Protein AF-A0A915XWJ8-F1 (afdb_monomer)

Structure (mmCIF, N/CA/C/O backbone):
data_AF-A0A915XWJ8-F1
#
_entry.id   AF-A0A915XWJ8-F1
#
loop_
_atom_site.group_PDB
_atom_site.id
_atom_site.type_symbol
_atom_site.label_atom_id
_atom_site.label_alt_id
_atom_site.label_comp_id
_atom_site.label_asym_id
_atom_site.label_entity_id
_atom_site.label_seq_id
_atom_site.pdbx_PDB_ins_code
_atom_site.Cartn_x
_atom_site.Cartn_y
_atom_site.Cartn_z
_atom_site.occupancy
_atom_site.B_iso_or_equiv
_atom_site.auth_seq_id
_atom_site.auth_comp_id
_atom_site.auth_asym_id
_atom_site.auth_atom_id
_atom_site.pdbx_PDB_model_num
ATOM 1 N N . MET A 1 1 ? -1.085 7.606 45.119 1.00 25.28 1 MET A N 1
ATOM 2 C CA . MET A 1 1 ? 0.174 8.306 44.784 1.00 25.28 1 MET A CA 1
ATOM 3 C C . MET A 1 1 ? 1.024 7.276 44.055 1.00 25.28 1 MET A C 1
ATOM 5 O O . MET A 1 1 ? 1.514 6.376 44.708 1.00 25.28 1 MET A O 1
ATOM 9 N N . VAL A 1 2 ? 1.066 7.173 42.731 1.00 20.34 2 VAL A N 1
ATOM 10 C CA . VAL A 1 2 ? 1.104 8.185 41.668 1.00 20.34 2 VAL A CA 1
ATOM 11 C C . VAL A 1 2 ? 0.167 7.731 40.542 1.00 20.34 2 VAL A C 1
ATOM 13 O O . VAL A 1 2 ? 0.201 6.575 40.134 1.00 20.34 2 VAL A O 1
ATOM 16 N N . LEU A 1 3 ? -0.711 8.635 40.117 1.00 21.69 3 LEU A N 1
ATOM 17 C CA . LEU A 1 3 ? -1.729 8.464 39.086 1.00 21.69 3 LEU A CA 1
ATOM 18 C C . LEU A 1 3 ? -1.532 9.660 38.159 1.00 21.69 3 LEU A C 1
ATOM 20 O O . LEU A 1 3 ? -2.106 10.712 38.386 1.00 21.69 3 LEU A O 1
ATOM 24 N N . GLU A 1 4 ? -0.606 9.529 37.220 1.00 21.97 4 GLU A N 1
ATOM 25 C CA . GLU A 1 4 ? -0.196 10.562 36.267 1.00 21.97 4 GLU A CA 1
ATOM 26 C C . GLU A 1 4 ? 0.328 9.842 35.017 1.00 21.97 4 GLU A C 1
ATOM 28 O O . GLU A 1 4 ? 0.782 8.705 35.124 1.00 21.97 4 GLU A O 1
ATOM 33 N N . TRP A 1 5 ? 0.235 10.500 33.857 1.00 19.72 5 TRP A N 1
ATOM 34 C CA . TRP A 1 5 ? 0.454 10.006 32.480 1.00 19.72 5 TRP A CA 1
ATOM 35 C C . TRP A 1 5 ? -0.799 9.538 31.728 1.00 19.72 5 TRP A C 1
ATOM 37 O O . TRP A 1 5 ? -0.857 8.456 31.150 1.00 19.72 5 TRP A O 1
ATOM 47 N N . LEU A 1 6 ? -1.790 10.427 31.655 1.00 21.44 6 LEU A N 1
ATOM 48 C CA . LEU A 1 6 ? -2.811 10.411 30.607 1.00 21.44 6 LEU A CA 1
ATOM 49 C C . LEU A 1 6 ? -3.014 11.849 30.117 1.00 21.44 6 LEU A C 1
ATOM 51 O O . LEU A 1 6 ? -3.964 12.512 30.507 1.00 21.44 6 LEU A O 1
ATOM 55 N N . LEU A 1 7 ? -2.041 12.357 29.352 1.00 20.58 7 LEU A N 1
ATOM 56 C CA . LEU A 1 7 ? -2.119 13.581 28.538 1.00 20.58 7 LEU A CA 1
ATOM 57 C C . LEU A 1 7 ? -0.771 13.831 27.851 1.00 20.58 7 LEU A C 1
ATOM 59 O O . LEU A 1 7 ? 0.222 13.936 28.556 1.00 20.58 7 LEU A O 1
ATOM 63 N N . VAL A 1 8 ? -0.775 13.929 26.514 1.00 20.88 8 VAL A N 1
ATOM 64 C CA . VAL A 1 8 ? -0.116 14.923 25.622 1.00 20.88 8 VAL A CA 1
ATOM 65 C C . VAL A 1 8 ? -0.574 14.537 24.191 1.00 20.88 8 VAL A C 1
ATOM 67 O O . VAL A 1 8 ? -0.382 13.393 23.803 1.00 20.88 8 VAL A O 1
ATOM 70 N N . ALA A 1 9 ? -1.223 15.347 23.344 1.00 21.09 9 ALA A N 1
ATOM 71 C CA . ALA A 1 9 ? -1.469 16.785 23.327 1.00 21.09 9 ALA A CA 1
ATOM 72 C C . ALA A 1 9 ?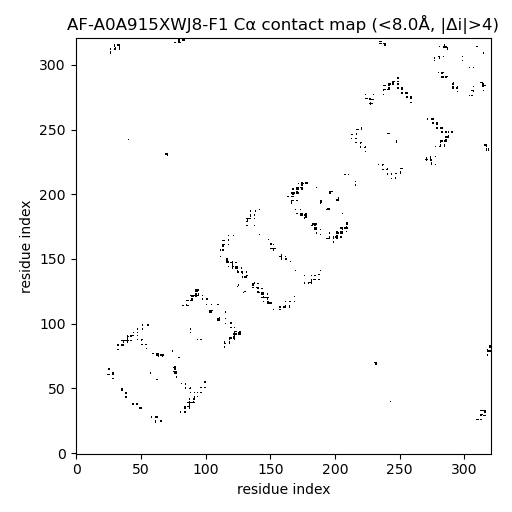 -2.888 17.112 22.811 1.00 21.09 9 ALA A C 1
ATOM 74 O O . ALA A 1 9 ? -3.294 16.663 21.739 1.00 21.09 9 ALA A O 1
ATOM 75 N N . VAL A 1 10 ? -3.594 17.978 23.542 1.00 28.05 10 VAL A N 1
ATOM 76 C CA . VAL A 1 10 ? -4.577 18.910 22.976 1.00 28.05 10 VAL A CA 1
ATOM 77 C C . VAL A 1 10 ? -3.798 20.156 22.566 1.00 28.05 10 VAL A C 1
ATOM 79 O O . VAL A 1 10 ? -3.054 20.711 23.372 1.00 28.05 10 VAL A O 1
ATOM 82 N N . GLY A 1 11 ? -3.968 20.597 21.321 1.00 21.34 11 GLY A N 1
ATOM 83 C CA . GLY A 1 11 ? -3.373 21.823 20.801 1.00 21.34 11 GLY A CA 1
ATOM 84 C C . GLY A 1 11 ? -4.293 22.490 19.785 1.00 21.34 11 GLY A C 1
ATOM 85 O O . GLY A 1 11 ? -4.217 22.188 18.599 1.00 21.34 11 GLY A O 1
ATOM 86 N N . TYR A 1 12 ? -5.100 23.427 20.296 1.00 23.11 12 TYR A N 1
ATOM 87 C CA . TYR A 1 12 ? -6.002 24.381 19.631 1.00 23.11 12 TYR A CA 1
ATOM 88 C C . TYR A 1 12 ? -7.432 23.935 19.293 1.00 23.11 12 TYR A C 1
ATOM 90 O O . TYR A 1 12 ? -7.829 23.832 18.137 1.00 23.11 12 TYR A O 1
ATOM 98 N N . ILE A 1 13 ? -8.260 23.883 20.342 1.00 29.42 13 ILE A N 1
ATOM 99 C CA . ILE A 1 13 ? -9.582 24.521 20.295 1.00 29.42 13 ILE A CA 1
ATOM 100 C C . ILE A 1 13 ? -9.336 26.011 20.562 1.00 29.42 13 ILE A C 1
ATOM 102 O O . ILE A 1 13 ? -9.263 26.453 21.705 1.00 29.42 13 ILE A O 1
ATOM 106 N N . GLY A 1 14 ? -9.105 26.767 19.492 1.00 21.53 14 GLY A N 1
ATOM 107 C CA . GLY A 1 14 ? -9.221 28.218 19.502 1.00 21.53 14 GLY A CA 1
ATOM 108 C C . GLY A 1 14 ? -10.596 28.567 18.960 1.00 21.53 14 GLY A C 1
ATOM 109 O O . GLY A 1 14 ? -10.903 28.250 17.816 1.00 21.53 14 GLY A O 1
ATOM 110 N N . SER A 1 15 ? -11.423 29.166 19.806 1.00 28.27 15 SER A N 1
ATOM 111 C CA . SER A 1 15 ? -12.692 29.813 19.486 1.00 28.27 15 SER A CA 1
ATOM 112 C C . SER A 1 15 ? -12.718 30.460 18.093 1.00 28.27 15 SER A C 1
ATOM 114 O O . SER A 1 15 ? -12.133 31.520 17.884 1.00 28.27 15 SER A O 1
ATOM 116 N N . ALA A 1 16 ? -13.460 29.853 17.173 1.00 26.22 16 ALA A N 1
ATOM 117 C CA . ALA A 1 16 ? -13.973 30.512 15.981 1.00 26.22 16 ALA A CA 1
ATOM 118 C C . ALA A 1 16 ? -15.439 30.098 15.801 1.00 26.22 16 ALA A C 1
ATOM 120 O O . ALA A 1 16 ? -15.805 29.336 14.912 1.00 26.22 16 ALA A O 1
ATOM 121 N N . GLN A 1 17 ? -16.305 30.626 16.671 1.00 29.41 17 GLN A N 1
ATOM 122 C CA . GLN A 1 17 ? -17.627 31.037 16.207 1.00 29.41 17 GLN A CA 1
ATOM 123 C C . GLN A 1 17 ? -17.385 32.178 15.213 1.00 29.41 17 GLN A C 1
ATOM 125 O O . GLN A 1 17 ? -17.276 33.341 15.585 1.00 29.41 17 GLN A O 1
ATOM 130 N N . GLY A 1 18 ? -17.169 31.816 13.955 1.00 23.30 18 GLY A N 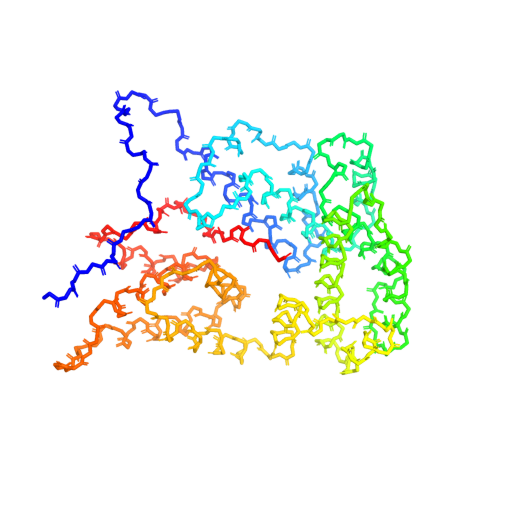1
ATOM 131 C CA . GLY A 1 18 ? -16.832 32.745 12.889 1.00 23.30 18 GLY A CA 1
ATOM 132 C C . GLY A 1 18 ? -16.778 31.976 11.585 1.00 23.30 18 GLY A C 1
ATOM 133 O O . GLY A 1 18 ? -15.771 31.342 11.308 1.00 23.30 18 GLY A O 1
ATOM 134 N N . ALA A 1 19 ? -17.908 31.981 10.870 1.00 27.97 19 ALA A N 1
ATOM 135 C CA . ALA A 1 19 ? -18.116 31.503 9.502 1.00 27.97 19 ALA A CA 1
ATOM 136 C C . ALA A 1 19 ? -17.191 30.353 9.058 1.00 27.97 19 ALA A C 1
ATOM 138 O O . ALA A 1 19 ? -16.121 30.595 8.508 1.00 27.97 19 ALA A O 1
ATOM 139 N N . ALA A 1 20 ? -17.635 29.107 9.258 1.00 29.27 20 ALA A N 1
ATOM 140 C CA . ALA A 1 20 ? -16.985 27.925 8.701 1.00 29.27 20 ALA A CA 1
ATOM 141 C C . ALA A 1 20 ? -16.835 28.072 7.173 1.00 29.27 20 ALA A C 1
ATOM 143 O O . ALA A 1 20 ? -17.848 28.057 6.466 1.00 29.27 20 ALA A O 1
ATOM 144 N N . PRO A 1 21 ? -15.612 28.187 6.629 1.00 30.78 21 PRO A N 1
ATOM 145 C CA . PRO A 1 21 ? -15.394 27.966 5.215 1.00 30.78 21 PRO A CA 1
ATOM 146 C C . PRO A 1 21 ? -15.449 26.444 5.007 1.00 30.78 21 PRO A C 1
ATOM 148 O O . PRO A 1 21 ? -14.546 25.733 5.428 1.00 30.78 21 PRO A O 1
ATOM 151 N N . GLY A 1 22 ? -16.563 25.962 4.448 1.00 39.44 22 GLY A N 1
ATOM 152 C CA . GLY A 1 22 ? -16.779 24.640 3.839 1.00 39.44 22 GLY A CA 1
ATOM 153 C C . GLY A 1 22 ? -16.113 23.414 4.481 1.00 39.44 22 GLY A C 1
ATOM 154 O O . GLY A 1 22 ? -15.016 23.035 4.091 1.00 39.44 22 GLY A O 1
ATOM 155 N N . ASN A 1 23 ? -16.844 22.689 5.335 1.00 51.66 23 ASN A N 1
ATOM 156 C CA . ASN A 1 23 ? -16.498 21.314 5.747 1.00 51.66 23 ASN A CA 1
ATOM 157 C C . ASN A 1 23 ? -16.394 20.330 4.553 1.00 51.66 23 ASN A C 1
ATOM 159 O O . ASN A 1 23 ? -15.865 19.230 4.701 1.00 51.66 23 ASN A O 1
ATOM 163 N N . ASP A 1 24 ? -16.900 20.717 3.380 1.00 59.19 24 ASP A N 1
ATOM 164 C CA . ASP A 1 24 ? -16.958 19.878 2.182 1.00 59.19 24 ASP A CA 1
ATOM 165 C C . ASP A 1 24 ? -15.581 19.684 1.524 1.00 59.19 24 ASP A C 1
ATOM 167 O O . ASP A 1 24 ? -15.246 18.560 1.161 1.00 59.19 24 ASP A O 1
ATOM 171 N N . SER A 1 25 ? -14.724 20.713 1.468 1.00 63.84 25 SER A N 1
ATOM 172 C CA . SER A 1 25 ? -13.416 20.618 0.787 1.00 63.84 25 SER A CA 1
ATOM 173 C C . SER A 1 25 ? -12.426 19.698 1.513 1.00 63.84 25 SER A C 1
ATOM 175 O O . SER A 1 25 ? -11.686 18.937 0.893 1.00 63.84 25 SER A O 1
ATOM 177 N N . ALA A 1 26 ? -12.440 19.711 2.848 1.00 65.50 26 ALA A N 1
ATOM 178 C CA . ALA A 1 26 ? -11.653 18.809 3.687 1.00 65.50 26 ALA A CA 1
ATOM 179 C C . ALA A 1 26 ? -12.031 17.335 3.461 1.00 65.50 26 ALA A C 1
ATOM 181 O O . ALA A 1 26 ? -11.160 16.473 3.310 1.00 65.50 26 ALA A O 1
ATOM 182 N N . ASN A 1 27 ? -13.337 17.058 3.419 1.00 68.12 27 ASN A N 1
ATOM 183 C CA . ASN A 1 27 ? -13.861 15.724 3.154 1.00 68.12 27 ASN A CA 1
ATOM 184 C C . ASN A 1 27 ? -13.503 15.270 1.736 1.00 68.12 27 ASN A C 1
ATOM 186 O O . ASN A 1 27 ? -13.014 14.156 1.572 1.00 68.12 27 ASN A O 1
ATOM 190 N N . GLU A 1 28 ? -13.664 16.134 0.732 1.00 75.06 28 GLU A N 1
ATOM 191 C CA . GLU A 1 28 ? -13.334 15.840 -0.667 1.00 75.06 28 GLU A CA 1
ATOM 192 C C . GLU A 1 28 ? -11.875 15.407 -0.854 1.00 75.06 28 GLU A C 1
ATOM 194 O O . GLU A 1 28 ? -11.617 14.392 -1.504 1.00 75.06 28 GLU A O 1
ATOM 199 N N . VAL A 1 29 ? -10.920 16.100 -0.228 1.00 75.38 29 VAL A N 1
ATOM 200 C CA . VAL A 1 29 ? -9.498 15.733 -0.326 1.00 75.38 29 VAL A CA 1
ATOM 201 C C . VAL A 1 29 ? -9.200 14.395 0.358 1.00 75.38 29 VAL A C 1
ATOM 203 O O . VAL A 1 29 ? -8.414 13.594 -0.154 1.00 75.38 29 VAL A O 1
ATOM 206 N N . LEU A 1 30 ? -9.833 14.106 1.498 1.00 75.06 30 LEU A N 1
ATOM 207 C CA . LEU A 1 30 ? -9.682 12.811 2.171 1.00 75.06 30 LEU A CA 1
ATOM 208 C C . LEU A 1 30 ? -10.297 11.670 1.346 1.00 75.06 30 LEU A C 1
ATOM 210 O O . LEU A 1 30 ? -9.687 10.605 1.225 1.00 75.06 30 LEU A O 1
ATOM 214 N N . CYS A 1 31 ? -11.452 11.908 0.720 1.00 77.75 31 CYS A N 1
ATOM 215 C CA . CYS A 1 31 ? -12.076 10.989 -0.231 1.00 77.75 31 CYS A CA 1
ATOM 216 C C . CYS A 1 31 ? -11.177 10.726 -1.445 1.00 77.75 31 CYS A C 1
ATOM 218 O O . CYS A 1 31 ? -11.012 9.579 -1.868 1.00 77.75 31 CYS A O 1
ATOM 220 N N . GLU A 1 32 ? -10.585 11.779 -2.012 1.00 82.62 32 GLU A N 1
ATOM 221 C CA . GLU A 1 32 ? -9.663 11.662 -3.138 1.00 82.62 32 GLU A CA 1
ATOM 222 C C . GLU A 1 32 ? -8.431 10.841 -2.745 1.00 82.62 32 GLU A C 1
ATOM 224 O O . GLU A 1 32 ? -8.068 9.902 -3.455 1.00 82.62 32 GLU A O 1
ATOM 229 N N . LEU A 1 33 ? -7.835 11.120 -1.582 1.00 80.94 33 LEU A N 1
ATOM 230 C CA . LEU A 1 33 ? -6.694 10.369 -1.061 1.00 80.94 33 LEU A CA 1
ATOM 231 C C . LEU A 1 33 ? -7.030 8.884 -0.860 1.00 80.94 33 LEU A C 1
ATOM 233 O O . LEU A 1 33 ? -6.249 8.008 -1.252 1.00 80.94 33 LEU A O 1
ATOM 237 N N . ALA A 1 34 ? -8.206 8.591 -0.295 1.00 80.00 34 ALA A N 1
ATOM 238 C CA . ALA A 1 34 ? -8.701 7.228 -0.133 1.00 80.00 34 ALA A CA 1
ATOM 239 C C . ALA A 1 34 ? -8.821 6.512 -1.479 1.00 80.00 34 ALA A C 1
ATOM 241 O O . ALA A 1 34 ? -8.321 5.395 -1.651 1.00 80.00 34 ALA A O 1
ATOM 242 N N . ARG A 1 35 ? -9.418 7.191 -2.463 1.00 85.38 35 ARG A N 1
ATOM 243 C CA . ARG A 1 35 ? -9.589 6.678 -3.821 1.00 85.38 35 ARG A CA 1
ATOM 244 C C . ARG A 1 35 ? -8.250 6.421 -4.510 1.00 85.38 35 ARG A C 1
ATOM 246 O O . ARG A 1 35 ? -8.055 5.332 -5.047 1.00 85.38 35 ARG A O 1
ATOM 253 N N . VAL A 1 36 ? -7.322 7.379 -4.478 1.00 88.88 36 VAL A N 1
ATOM 254 C CA . VAL A 1 36 ? -5.968 7.251 -5.049 1.00 88.88 36 VAL A CA 1
ATOM 255 C C . VAL A 1 36 ? -5.264 6.024 -4.479 1.00 88.88 36 VAL A C 1
ATOM 257 O O . VAL A 1 36 ? -4.731 5.200 -5.227 1.00 88.88 36 VAL A O 1
ATOM 260 N N . ARG A 1 37 ? -5.314 5.851 -3.157 1.00 85.75 37 ARG A N 1
ATOM 261 C CA . ARG A 1 37 ? -4.693 4.701 -2.507 1.00 85.75 37 ARG A CA 1
ATOM 262 C C . ARG A 1 37 ? -5.348 3.382 -2.917 1.00 85.75 37 ARG A C 1
ATOM 264 O O . ARG A 1 37 ? -4.621 2.440 -3.231 1.00 85.75 37 ARG A O 1
ATOM 271 N N . GLN A 1 38 ? -6.679 3.310 -2.964 1.00 84.44 38 GLN A N 1
ATOM 272 C CA . GLN A 1 38 ? -7.398 2.105 -3.401 1.00 84.44 38 GLN A CA 1
ATOM 273 C C . GLN A 1 38 ? -7.070 1.720 -4.848 1.00 84.44 38 GLN A C 1
ATOM 275 O O . GLN A 1 38 ? -6.875 0.538 -5.126 1.00 84.44 38 GLN A O 1
ATOM 280 N N . ILE A 1 39 ? -6.934 2.693 -5.754 1.00 90.44 39 ILE A N 1
ATOM 281 C CA . ILE A 1 39 ? -6.493 2.450 -7.138 1.00 90.44 39 ILE A CA 1
ATOM 282 C C . ILE A 1 39 ? -5.124 1.762 -7.152 1.00 90.44 39 ILE A C 1
ATOM 284 O O . ILE A 1 39 ? -4.947 0.756 -7.841 1.00 90.44 39 ILE A O 1
ATOM 288 N N . GLY A 1 40 ? -4.177 2.266 -6.355 1.00 90.75 40 GLY A N 1
ATOM 289 C CA . GLY A 1 40 ? -2.851 1.669 -6.206 1.00 90.75 40 GLY A CA 1
ATOM 290 C C . GLY A 1 40 ? -2.895 0.250 -5.639 1.00 90.75 40 GLY A C 1
ATOM 291 O O . GLY A 1 40 ? -2.325 -0.661 -6.231 1.00 90.75 40 GLY A O 1
ATOM 292 N N . VAL A 1 41 ? -3.590 0.046 -4.514 1.00 85.56 41 VAL A N 1
ATOM 293 C CA . VAL A 1 41 ? -3.706 -1.264 -3.838 1.00 85.56 41 VAL A CA 1
ATOM 294 C C . VAL A 1 41 ? -4.343 -2.314 -4.753 1.00 85.56 41 VAL A C 1
ATOM 296 O O . VAL A 1 41 ? -3.855 -3.439 -4.837 1.00 85.56 41 VAL A O 1
ATOM 299 N N . ARG A 1 42 ? -5.400 -1.944 -5.486 1.00 88.06 42 ARG A N 1
ATOM 300 C CA . ARG A 1 42 ? -6.097 -2.834 -6.430 1.00 88.06 42 ARG A CA 1
ATOM 301 C C . ARG A 1 42 ? -5.380 -2.972 -7.776 1.00 88.06 42 ARG A C 1
ATOM 303 O O . ARG A 1 42 ? -5.808 -3.772 -8.604 1.00 88.06 42 ARG A O 1
ATOM 310 N N . LYS A 1 43 ? -4.311 -2.199 -8.001 1.00 91.38 43 LYS A N 1
ATOM 311 C CA . LYS A 1 43 ? -3.582 -2.092 -9.274 1.00 91.38 43 LYS A CA 1
ATOM 312 C C . LYS A 1 43 ? -4.502 -1.784 -10.466 1.00 91.38 43 LYS A C 1
ATOM 314 O O . LYS A 1 43 ? -4.322 -2.314 -11.565 1.00 91.38 43 LYS A O 1
ATOM 319 N N . ASP A 1 44 ? -5.500 -0.927 -10.256 1.00 94.38 44 ASP A N 1
ATOM 320 C CA . ASP A 1 44 ? -6.522 -0.607 -11.257 1.00 94.38 44 ASP A CA 1
ATOM 321 C C . ASP A 1 44 ? -6.004 0.391 -12.306 1.00 94.38 44 ASP A C 1
ATOM 323 O O . ASP A 1 44 ? -6.178 1.609 -12.212 1.00 94.38 44 ASP A O 1
ATOM 327 N N . ARG A 1 45 ? -5.363 -0.144 -13.351 1.00 93.88 45 ARG A N 1
ATOM 328 C CA . ARG A 1 45 ? -4.806 0.649 -14.461 1.00 93.88 45 ARG A CA 1
ATOM 329 C C . ARG A 1 45 ? -5.861 1.411 -15.265 1.00 93.88 45 ARG A C 1
ATOM 331 O O . ARG A 1 45 ? -5.506 2.378 -15.943 1.00 93.88 45 ARG A O 1
ATOM 338 N N . ALA A 1 46 ? -7.135 1.010 -15.215 1.00 96.00 46 ALA A N 1
ATOM 339 C CA . ALA A 1 46 ? -8.199 1.727 -15.918 1.00 96.00 46 ALA A CA 1
ATOM 340 C C . ALA A 1 46 ? -8.431 3.118 -15.307 1.00 96.00 46 ALA A C 1
ATOM 342 O O . ALA A 1 46 ? -8.807 4.051 -16.015 1.00 96.00 46 ALA A O 1
ATOM 343 N N . GLN A 1 47 ? -8.120 3.285 -14.019 1.00 96.12 47 GLN A N 1
ATOM 344 C CA . GLN A 1 47 ? -8.277 4.544 -13.294 1.00 96.12 47 GLN A CA 1
ATOM 345 C C . GLN A 1 47 ? -7.005 5.397 -13.223 1.00 96.12 47 GLN A C 1
ATOM 347 O O . GLN A 1 47 ? -6.971 6.349 -12.449 1.00 96.12 47 GLN A O 1
ATOM 352 N N . LEU A 1 48 ? -5.986 5.136 -14.054 1.00 96.06 48 LEU A N 1
ATOM 353 C CA . LEU A 1 48 ? -4.714 5.881 -14.066 1.00 96.06 48 LEU A CA 1
ATOM 354 C C . LEU A 1 48 ? -4.878 7.415 -14.068 1.00 96.06 48 LEU A C 1
ATOM 356 O O . LEU A 1 48 ? -4.069 8.127 -13.475 1.00 96.06 48 LEU A O 1
ATOM 360 N N . GLN A 1 49 ? -5.912 7.939 -14.729 1.00 95.75 49 GLN A N 1
ATOM 361 C CA . GLN A 1 49 ? -6.124 9.387 -14.812 1.00 95.75 49 GLN A CA 1
ATOM 362 C C . GLN A 1 49 ? -6.428 10.037 -13.457 1.00 95.75 49 GLN A C 1
ATOM 364 O O . GLN A 1 49 ? -6.147 11.217 -13.300 1.00 95.75 49 GLN A O 1
ATOM 369 N N . VAL A 1 50 ? -6.943 9.292 -12.475 1.00 93.44 50 VAL A N 1
ATOM 370 C CA . VAL A 1 50 ? -7.243 9.819 -11.136 1.00 93.44 50 VAL A CA 1
ATOM 371 C C . VAL A 1 50 ? -5.959 10.221 -10.392 1.00 93.44 50 VAL A C 1
ATOM 373 O O . VAL A 1 50 ? -5.815 11.405 -10.099 1.00 93.44 50 VAL A O 1
ATOM 376 N N . PRO A 1 51 ? -4.976 9.327 -10.139 1.00 93.94 51 PRO A N 1
ATOM 377 C CA . PRO A 1 51 ? -3.731 9.730 -9.488 1.00 93.94 51 PRO A CA 1
ATOM 378 C C . PRO A 1 51 ? -2.895 10.707 -10.329 1.00 93.94 51 PRO A C 1
ATOM 380 O O . PRO A 1 51 ? -2.199 11.538 -9.757 1.00 93.94 51 PRO A O 1
ATOM 383 N N . LEU A 1 52 ? -2.974 10.671 -11.669 1.00 94.44 52 LEU A N 1
ATOM 384 C CA . LEU A 1 52 ? -2.316 11.684 -12.508 1.00 94.44 52 LEU A CA 1
ATOM 385 C C . LEU A 1 52 ? -2.960 13.067 -12.373 1.00 94.44 52 LEU A C 1
ATOM 387 O O . LEU A 1 52 ? -2.251 14.071 -12.358 1.00 94.44 52 LEU A O 1
ATOM 391 N N . HIS A 1 53 ? -4.291 13.136 -12.291 1.00 91.81 53 HIS A N 1
ATOM 392 C CA . HIS A 1 53 ? -4.993 14.392 -12.052 1.00 91.81 53 HIS A CA 1
ATOM 393 C C . HIS A 1 53 ? -4.603 14.972 -10.698 1.00 91.81 53 HIS A C 1
ATOM 395 O O . HIS A 1 53 ? -4.172 16.124 -10.658 1.00 91.81 53 HIS A O 1
ATOM 401 N N . ALA A 1 54 ? -4.660 14.139 -9.652 1.00 89.00 54 ALA A N 1
ATOM 402 C CA . ALA A 1 54 ? -4.216 14.488 -8.314 1.00 89.00 54 ALA A CA 1
ATOM 403 C C . ALA A 1 54 ? -2.797 15.078 -8.385 1.00 89.00 54 ALA A C 1
ATOM 405 O O . ALA A 1 54 ? -2.612 16.250 -8.074 1.00 89.00 54 ALA A O 1
ATOM 406 N N . LEU A 1 55 ? -1.823 14.337 -8.937 1.00 89.81 55 LEU A N 1
ATOM 407 C CA . LEU A 1 55 ? -0.423 14.771 -9.062 1.00 89.81 55 LEU A CA 1
ATOM 408 C C . LEU A 1 55 ? -0.247 16.146 -9.732 1.00 89.81 55 LEU A C 1
ATOM 410 O O . LEU A 1 55 ? 0.605 16.933 -9.322 1.00 89.81 55 LEU A O 1
ATOM 414 N N . ARG A 1 56 ? -1.015 16.419 -10.794 1.00 87.69 56 ARG A N 1
ATOM 415 C CA . ARG A 1 56 ? -0.893 17.636 -11.615 1.00 87.69 56 ARG A CA 1
ATOM 416 C C . ARG A 1 56 ? -1.593 18.846 -11.005 1.00 87.69 56 ARG A C 1
ATOM 418 O O . ARG A 1 56 ? -1.166 19.970 -11.261 1.00 87.69 56 ARG A O 1
ATOM 425 N N . LYS A 1 57 ? -2.693 18.628 -10.286 1.00 79.81 57 LYS A N 1
ATOM 426 C CA . LYS A 1 57 ? -3.561 19.679 -9.744 1.00 79.81 57 LYS A CA 1
ATOM 427 C C . LYS A 1 57 ? -3.907 19.387 -8.279 1.00 79.81 57 LYS A C 1
ATOM 429 O O . LYS A 1 57 ? -5.074 19.151 -7.981 1.00 79.81 57 LYS A O 1
ATOM 434 N N . PRO A 1 58 ? -2.920 19.405 -7.366 1.00 73.19 58 PRO A N 1
ATOM 435 C CA . PRO A 1 58 ? -3.217 19.314 -5.943 1.00 73.19 58 PRO A CA 1
ATOM 436 C C . PRO A 1 58 ? -4.085 20.508 -5.524 1.00 73.19 58 PRO A C 1
ATOM 438 O O . PRO A 1 58 ? -3.744 21.649 -5.847 1.00 73.19 58 PRO A O 1
ATOM 441 N N . ASP A 1 59 ? -5.173 20.274 -4.786 1.00 69.69 59 ASP A N 1
ATOM 442 C CA . ASP A 1 59 ? -5.899 21.361 -4.118 1.00 69.69 59 ASP A CA 1
ATOM 443 C C . ASP A 1 59 ? -5.039 21.900 -2.966 1.00 69.69 59 ASP A C 1
ATOM 445 O O . ASP A 1 59 ? -5.085 21.430 -1.826 1.00 69.69 59 ASP A O 1
ATOM 449 N N . SER A 1 60 ? -4.188 22.875 -3.286 1.00 63.94 60 SER A N 1
ATOM 450 C CA . SER A 1 60 ? -3.209 23.416 -2.350 1.00 63.94 60 SER A CA 1
ATOM 451 C C . SER A 1 60 ? -3.870 24.004 -1.103 1.00 63.94 60 SER A C 1
ATOM 453 O O . SER A 1 60 ? -3.362 23.824 0.001 1.00 63.94 60 SER A O 1
ATOM 455 N N . ASN A 1 61 ? -5.026 24.655 -1.230 1.00 66.75 61 ASN A N 1
ATOM 456 C CA . ASN A 1 61 ? -5.647 25.355 -0.105 1.00 66.75 61 ASN A CA 1
ATOM 457 C C . ASN A 1 61 ? -6.161 24.382 0.965 1.00 66.75 61 ASN A C 1
ATOM 459 O O . ASN A 1 61 ? -5.944 24.606 2.160 1.00 66.75 61 ASN A O 1
ATOM 463 N N . ALA A 1 62 ? -6.785 23.278 0.556 1.00 65.69 62 ALA A N 1
ATOM 464 C CA . ALA A 1 62 ? -7.225 22.235 1.478 1.00 65.69 62 ALA A CA 1
ATOM 465 C C . ALA A 1 62 ? -6.035 21.434 2.048 1.00 65.69 62 ALA A C 1
ATOM 467 O O . ALA A 1 62 ? -5.971 21.170 3.249 1.00 65.69 62 ALA A O 1
ATOM 468 N N . LEU A 1 63 ? -5.027 21.121 1.225 1.00 66.62 63 LEU A N 1
ATOM 469 C CA . LEU A 1 63 ? -3.870 20.318 1.643 1.00 66.62 63 LEU A CA 1
ATOM 470 C C . LEU A 1 63 ? -2.982 20.999 2.698 1.00 66.62 63 LEU A C 1
ATOM 472 O O . LEU A 1 63 ? -2.406 20.309 3.542 1.00 66.62 63 LEU A O 1
ATOM 476 N N . PHE A 1 64 ? -2.871 22.331 2.669 1.00 66.12 64 PHE A N 1
ATOM 477 C CA . PHE A 1 64 ? -2.095 23.097 3.655 1.00 66.12 64 PHE A CA 1
ATOM 478 C C . PHE A 1 64 ? -2.896 23.488 4.908 1.00 66.12 64 PHE A C 1
ATOM 480 O O . PHE A 1 64 ? -2.293 23.815 5.930 1.00 66.12 64 PHE A O 1
ATOM 487 N N . SER A 1 65 ? -4.232 23.454 4.856 1.00 62.16 65 SER A N 1
ATOM 488 C CA . SER A 1 65 ? -5.102 23.824 5.986 1.00 62.16 65 SER A CA 1
ATOM 489 C C . SER A 1 65 ? -5.503 22.636 6.867 1.00 62.16 65 SER A C 1
ATOM 491 O O . SER A 1 65 ? -5.799 22.821 8.051 1.00 62.16 65 SER A O 1
ATOM 493 N N . LEU A 1 66 ? -5.459 21.413 6.331 1.00 63.25 66 LEU A N 1
ATOM 494 C CA . LEU A 1 66 ? -5.771 20.191 7.066 1.00 63.25 66 LEU A CA 1
ATOM 495 C C . LEU A 1 66 ? -4.693 19.848 8.104 1.00 63.25 66 LEU A C 1
ATOM 497 O O . LEU A 1 66 ? -3.588 19.408 7.784 1.00 63.25 66 LEU A O 1
ATOM 501 N N . LYS A 1 67 ? -5.056 19.978 9.383 1.00 55.38 67 LYS A N 1
ATOM 502 C CA . LYS A 1 67 ? -4.313 19.391 10.503 1.00 55.38 67 LYS A CA 1
ATOM 503 C C . LYS A 1 67 ? -4.900 18.021 10.813 1.00 55.38 67 LYS A C 1
ATOM 505 O O . LYS A 1 67 ? -5.938 17.924 11.461 1.00 55.38 67 LYS A O 1
ATOM 510 N N . VAL A 1 68 ? -4.241 16.961 10.361 1.00 52.75 68 VAL A N 1
ATOM 511 C CA . VAL A 1 68 ? -4.620 15.601 10.761 1.00 52.75 68 VAL A CA 1
ATOM 512 C C . VAL A 1 68 ? -4.023 15.328 12.137 1.00 52.75 68 VAL A C 1
ATOM 514 O O . VAL A 1 68 ? -2.838 15.583 12.358 1.00 52.75 68 VAL A O 1
ATOM 517 N N . ALA A 1 69 ? -4.846 14.840 13.068 1.00 46.66 69 ALA A N 1
ATOM 518 C CA . ALA A 1 69 ? -4.403 14.395 14.385 1.00 46.66 69 ALA A CA 1
ATOM 519 C C . ALA A 1 69 ? -3.534 13.139 14.232 1.00 46.66 69 ALA A C 1
ATOM 521 O O . ALA A 1 69 ? -3.999 12.009 14.341 1.00 46.66 69 ALA A O 1
ATOM 522 N N . MET A 1 70 ? -2.263 13.359 13.926 1.00 50.00 70 MET A N 1
ATOM 523 C CA . MET A 1 70 ? -1.249 12.330 13.792 1.00 50.00 70 MET A CA 1
ATOM 524 C C . MET A 1 70 ? -0.290 12.435 14.984 1.00 50.00 70 MET A C 1
ATOM 526 O O . MET A 1 70 ? 0.056 13.547 15.392 1.00 50.00 70 MET A O 1
ATOM 530 N N . PRO A 1 71 ? 0.150 11.315 15.576 1.00 40.75 71 PRO A N 1
ATOM 531 C CA . PRO A 1 71 ? 1.162 11.344 16.623 1.00 40.75 71 PRO A CA 1
ATOM 532 C C . PRO A 1 71 ? 2.460 11.941 16.065 1.00 40.75 71 PRO A C 1
ATOM 534 O O . PRO A 1 71 ? 3.049 11.412 15.129 1.00 40.75 71 PRO A O 1
ATOM 537 N N . ALA A 1 72 ? 2.847 13.089 16.620 1.00 42.66 72 ALA A N 1
ATOM 538 C CA . ALA A 1 72 ? 3.934 13.947 16.161 1.00 42.66 72 ALA A CA 1
ATOM 539 C C . ALA A 1 72 ? 5.332 13.279 16.179 1.00 42.66 72 ALA A C 1
ATOM 541 O O . ALA A 1 72 ? 5.548 12.344 16.950 1.00 42.66 72 ALA A O 1
ATOM 542 N N . PRO A 1 73 ? 6.310 13.815 15.411 1.00 46.16 73 PRO A N 1
ATOM 543 C CA . PRO A 1 73 ? 6.182 14.916 14.460 1.00 46.16 73 PRO A CA 1
ATOM 544 C C . PRO A 1 73 ? 5.998 14.354 13.045 1.00 46.16 73 PRO A C 1
ATOM 546 O O . PRO A 1 73 ? 6.956 13.972 12.377 1.00 46.16 73 PRO A O 1
ATOM 549 N N . THR A 1 74 ? 4.753 14.276 12.581 1.00 56.12 74 THR A N 1
ATOM 550 C CA . THR A 1 74 ? 4.446 13.855 11.211 1.00 56.12 74 THR A CA 1
ATOM 551 C C . THR A 1 74 ? 4.593 15.014 10.239 1.00 56.12 74 THR A C 1
ATOM 553 O O . THR A 1 74 ? 4.268 16.158 10.559 1.00 56.12 74 THR A O 1
ATOM 556 N N . ALA A 1 75 ? 5.074 14.699 9.040 1.00 61.97 75 ALA A N 1
ATOM 557 C CA . ALA A 1 75 ? 5.138 15.611 7.909 1.00 61.97 75 ALA A CA 1
ATOM 558 C C . ALA A 1 75 ? 3.770 16.289 7.639 1.00 61.97 75 ALA A C 1
ATOM 560 O O . ALA A 1 75 ? 2.726 15.748 8.014 1.00 61.97 75 ALA A O 1
ATOM 561 N N . PRO A 1 76 ? 3.739 17.476 7.002 1.00 70.94 76 PRO A N 1
ATOM 562 C CA . PRO A 1 76 ? 2.483 18.143 6.649 1.00 70.94 76 PRO A CA 1
ATOM 563 C C . PRO A 1 76 ? 1.589 17.239 5.787 1.00 70.94 76 PRO A C 1
ATOM 565 O O . PRO A 1 76 ? 2.090 16.412 5.031 1.00 70.94 76 PRO A O 1
ATOM 568 N N . PHE A 1 77 ? 0.264 17.407 5.848 1.00 73.81 77 PHE A N 1
ATOM 569 C CA . PHE A 1 77 ? -0.685 16.535 5.137 1.00 73.81 77 PHE A CA 1
ATOM 570 C C . PHE A 1 77 ? -0.413 16.435 3.625 1.00 73.81 77 PHE A C 1
ATOM 572 O O . PHE A 1 77 ? -0.459 15.344 3.057 1.00 73.81 77 PHE A O 1
ATOM 579 N N . TYR A 1 78 ? -0.012 17.546 3.002 1.00 77.44 78 TYR A N 1
ATOM 580 C CA . TYR A 1 78 ? 0.480 17.585 1.623 1.00 77.44 78 TYR A CA 1
ATOM 581 C C . TYR A 1 78 ? 1.567 16.529 1.322 1.00 77.44 78 TYR A C 1
ATOM 583 O O . TYR A 1 78 ? 1.508 15.875 0.285 1.00 77.44 78 TYR A O 1
ATOM 591 N N . TRP A 1 79 ? 2.510 16.288 2.240 1.00 77.88 79 TRP A N 1
ATOM 592 C CA . TRP A 1 79 ? 3.566 15.276 2.081 1.00 77.88 79 TRP A CA 1
ATOM 593 C C . TRP A 1 79 ? 3.004 13.853 1.999 1.00 77.88 79 TRP A C 1
ATOM 595 O O . TRP A 1 79 ? 3.416 13.032 1.175 1.00 77.88 79 TRP A O 1
ATOM 605 N N . HIS A 1 80 ? 2.027 13.553 2.850 1.00 76.94 80 HIS A N 1
ATOM 606 C CA . HIS A 1 80 ? 1.358 12.259 2.857 1.00 76.94 80 HIS A CA 1
ATOM 607 C C . HIS A 1 80 ? 0.526 12.042 1.597 1.00 76.94 80 HIS A C 1
ATOM 609 O O . HIS A 1 80 ? 0.532 10.948 1.032 1.00 76.94 80 HIS A O 1
ATOM 615 N N . TRP A 1 81 ? -0.141 13.097 1.131 1.00 81.69 81 TRP A N 1
ATOM 616 C CA . TRP A 1 81 ? -0.839 13.090 -0.144 1.00 81.69 81 TRP A CA 1
ATOM 617 C C . TRP A 1 81 ? 0.132 12.816 -1.305 1.00 81.69 81 TRP A C 1
ATOM 619 O O . TRP A 1 81 ? -0.106 11.892 -2.083 1.00 81.69 81 TRP A O 1
ATOM 629 N N . GLN A 1 82 ? 1.279 13.509 -1.367 1.00 85.94 82 GLN A N 1
ATOM 630 C CA . GLN A 1 82 ? 2.290 13.296 -2.415 1.00 85.94 82 GLN A CA 1
ATOM 631 C C . GLN A 1 82 ? 2.784 11.849 -2.404 1.00 85.94 82 GLN A C 1
ATOM 633 O O . GLN A 1 82 ? 2.832 11.187 -3.442 1.00 85.94 82 GLN A O 1
ATOM 638 N N . THR A 1 83 ? 3.099 11.335 -1.214 1.00 86.25 83 THR A N 1
ATOM 639 C CA . THR A 1 83 ? 3.568 9.961 -1.038 1.00 86.25 83 THR A CA 1
ATOM 640 C C . THR A 1 83 ? 2.519 8.942 -1.485 1.00 86.25 83 THR A C 1
ATOM 642 O O . THR A 1 83 ? 2.850 7.995 -2.197 1.00 86.25 83 THR A O 1
ATOM 645 N N . ALA A 1 84 ? 1.247 9.140 -1.133 1.00 85.75 84 ALA A N 1
ATOM 646 C CA . ALA A 1 84 ? 0.166 8.247 -1.540 1.00 85.75 84 ALA A CA 1
ATOM 647 C C . ALA A 1 84 ? -0.036 8.229 -3.062 1.00 85.75 84 ALA A C 1
ATOM 649 O O . ALA A 1 84 ? -0.213 7.154 -3.638 1.00 85.75 84 ALA A O 1
ATOM 650 N N . VAL A 1 85 ? 0.038 9.392 -3.719 1.00 91.69 85 VAL A N 1
ATOM 651 C CA . VAL A 1 85 ? -0.051 9.498 -5.182 1.00 91.69 85 VAL A CA 1
ATOM 652 C C . VAL A 1 85 ? 1.126 8.785 -5.853 1.00 91.69 85 VAL A C 1
ATOM 654 O O . VAL A 1 85 ? 0.911 7.985 -6.765 1.00 91.69 85 VAL A O 1
ATOM 657 N N . LEU A 1 86 ? 2.357 9.005 -5.376 1.00 94.06 86 LEU A N 1
ATOM 658 C CA . LEU A 1 86 ? 3.552 8.334 -5.900 1.00 94.06 86 LEU A CA 1
ATOM 659 C C . LEU A 1 86 ? 3.476 6.811 -5.737 1.00 94.06 86 LEU A C 1
ATOM 661 O O . LEU A 1 86 ? 3.721 6.082 -6.697 1.00 94.06 86 LEU A O 1
ATOM 665 N N . LEU A 1 87 ? 3.092 6.325 -4.553 1.00 92.50 87 LEU A N 1
ATOM 666 C CA . LEU A 1 87 ? 2.911 4.894 -4.294 1.00 92.50 87 LEU A CA 1
ATOM 667 C C . LEU A 1 87 ? 1.825 4.291 -5.190 1.00 92.50 87 LEU A C 1
ATOM 669 O O . LEU A 1 87 ? 2.011 3.200 -5.731 1.00 92.50 87 LEU A O 1
ATOM 673 N N . ALA A 1 88 ? 0.703 4.992 -5.380 1.00 93.88 88 ALA A N 1
ATOM 674 C CA . ALA A 1 88 ? -0.368 4.526 -6.252 1.00 93.88 88 ALA A CA 1
ATOM 675 C C . ALA A 1 88 ? 0.110 4.382 -7.702 1.00 93.88 88 ALA A C 1
ATOM 677 O O . ALA A 1 88 ? -0.046 3.311 -8.285 1.00 93.88 88 ALA A O 1
ATOM 678 N N . LEU A 1 89 ? 0.754 5.413 -8.261 1.00 96.94 89 LEU A N 1
ATOM 679 C CA . LEU A 1 89 ? 1.313 5.371 -9.618 1.00 96.94 89 LEU A CA 1
ATOM 680 C C . LEU A 1 89 ? 2.364 4.265 -9.770 1.00 96.94 89 LEU A C 1
ATOM 682 O O . LEU A 1 89 ? 2.345 3.528 -10.756 1.00 96.94 89 LEU A O 1
ATOM 686 N N . ALA A 1 90 ? 3.231 4.099 -8.770 1.00 96.88 90 ALA A N 1
ATOM 687 C CA . ALA A 1 90 ? 4.252 3.062 -8.775 1.00 96.88 90 ALA A CA 1
ATOM 688 C C . ALA A 1 90 ? 3.655 1.647 -8.820 1.00 96.88 90 ALA A C 1
ATOM 690 O O . ALA A 1 90 ? 4.114 0.815 -9.598 1.00 96.88 90 ALA A O 1
ATOM 691 N N . ARG A 1 91 ? 2.596 1.382 -8.043 1.00 95.81 91 ARG A N 1
ATOM 692 C CA . ARG A 1 91 ? 1.880 0.091 -8.031 1.00 95.81 91 ARG A CA 1
ATOM 693 C C . ARG A 1 91 ? 1.145 -0.214 -9.333 1.00 95.81 91 ARG A C 1
ATOM 695 O O . ARG A 1 91 ? 0.985 -1.384 -9.677 1.00 95.81 91 ARG A O 1
ATOM 702 N N . LEU A 1 92 ? 0.696 0.814 -10.059 1.00 96.75 92 LEU A N 1
ATOM 703 C CA . LEU A 1 92 ? 0.086 0.627 -11.377 1.00 96.75 92 LEU A CA 1
ATOM 704 C C . LEU A 1 92 ? 1.105 0.127 -12.409 1.00 96.75 92 LEU A C 1
ATOM 706 O O . LEU A 1 92 ? 0.716 -0.595 -13.330 1.00 96.75 92 LEU A O 1
ATOM 710 N N . GLU A 1 93 ? 2.388 0.474 -12.249 1.00 96.44 93 GLU A N 1
ATOM 711 C CA . GLU A 1 93 ? 3.471 0.130 -13.181 1.00 96.44 93 GLU A CA 1
ATOM 712 C C . GLU A 1 93 ? 3.140 0.523 -14.636 1.00 96.44 93 GLU A C 1
ATOM 714 O O . GLU A 1 93 ? 3.404 -0.219 -15.583 1.00 96.44 93 GLU A O 1
ATOM 719 N N . ASP A 1 94 ? 2.493 1.678 -14.819 1.00 97.06 94 ASP A N 1
ATOM 720 C CA . ASP A 1 94 ? 2.009 2.133 -16.123 1.00 97.06 94 ASP A CA 1
ATOM 721 C C . ASP A 1 94 ? 2.943 3.186 -16.731 1.00 97.06 94 ASP A C 1
ATOM 723 O O . ASP A 1 94 ? 3.085 4.295 -16.204 1.00 97.06 94 ASP A O 1
ATOM 727 N N . ALA A 1 95 ? 3.540 2.858 -17.881 1.00 97.50 95 ALA A N 1
ATOM 728 C CA . ALA A 1 95 ? 4.483 3.718 -18.596 1.00 97.50 95 ALA A CA 1
ATOM 729 C C . ALA A 1 95 ? 3.921 5.112 -18.921 1.00 97.50 95 ALA A C 1
ATOM 731 O O . ALA A 1 95 ? 4.684 6.074 -18.998 1.00 97.50 95 ALA A O 1
ATOM 732 N N . ARG A 1 96 ? 2.596 5.249 -19.077 1.00 97.44 96 ARG A N 1
ATOM 733 C CA . ARG A 1 96 ? 1.944 6.532 -19.390 1.00 97.44 96 ARG A CA 1
ATOM 734 C C . ARG A 1 96 ? 2.108 7.572 -18.278 1.00 97.44 96 ARG A C 1
ATOM 736 O O . ARG A 1 96 ? 1.915 8.750 -18.545 1.00 97.44 96 ARG A O 1
ATOM 743 N N . SER A 1 97 ? 2.463 7.154 -17.060 1.00 97.00 97 SER A N 1
ATOM 744 C CA . SER A 1 97 ? 2.738 8.056 -15.931 1.00 97.00 97 SER A CA 1
ATOM 745 C C . SER A 1 97 ? 4.180 8.573 -15.866 1.00 97.00 97 SER A C 1
ATOM 747 O O . SER A 1 97 ? 4.446 9.557 -15.176 1.00 97.00 97 SER A O 1
ATOM 749 N N . LEU A 1 98 ? 5.116 7.946 -16.591 1.00 97.12 98 LEU A N 1
ATOM 750 C CA . LEU A 1 98 ? 6.535 8.306 -16.537 1.00 97.12 98 LEU A CA 1
ATOM 751 C C . LEU A 1 98 ? 6.821 9.758 -16.948 1.00 97.12 98 LEU A C 1
ATOM 753 O O . LEU A 1 98 ? 7.607 10.386 -16.242 1.00 97.12 98 LEU A O 1
ATOM 757 N N . PRO A 1 99 ? 6.217 10.330 -18.014 1.00 96.50 99 PRO A N 1
ATOM 758 C CA . PRO A 1 99 ? 6.500 11.713 -18.399 1.00 96.50 99 PRO A CA 1
ATOM 759 C C . PRO A 1 99 ? 6.203 12.714 -17.278 1.00 96.50 99 PRO A C 1
ATOM 761 O O . PRO A 1 99 ? 7.021 13.593 -17.009 1.00 96.50 99 PRO A O 1
ATOM 764 N N . ASP A 1 100 ? 5.075 12.545 -16.580 1.00 95.62 100 ASP A N 1
ATOM 765 C CA . ASP A 1 100 ? 4.699 13.406 -15.457 1.00 95.62 100 ASP A CA 1
ATOM 766 C C . ASP A 1 100 ? 5.673 13.265 -14.289 1.00 95.62 100 ASP A C 1
ATOM 768 O O . ASP A 1 100 ? 6.160 14.271 -13.782 1.00 95.62 100 ASP A O 1
ATOM 772 N N . LEU A 1 101 ? 6.010 12.032 -13.895 1.00 94.94 101 LEU A N 1
ATOM 773 C CA . LEU A 1 101 ? 6.941 11.779 -12.791 1.00 94.94 101 LEU A CA 1
ATOM 774 C C . LEU A 1 101 ? 8.358 12.276 -13.101 1.00 94.94 101 LEU A C 1
ATOM 776 O O . LEU A 1 101 ? 9.015 12.858 -12.242 1.00 94.94 101 LEU A O 1
ATOM 780 N N . MET A 1 102 ? 8.832 12.092 -14.334 1.00 93.56 102 MET A N 1
ATOM 781 C CA . MET A 1 102 ? 10.140 12.592 -14.756 1.00 93.56 102 MET A CA 1
ATOM 782 C C . MET A 1 102 ? 10.191 14.121 -14.737 1.00 93.56 102 MET A C 1
ATOM 784 O O . MET A 1 102 ? 11.199 14.674 -14.302 1.00 93.56 102 MET A O 1
ATOM 788 N N . ALA A 1 103 ? 9.106 14.801 -15.121 1.00 93.00 103 ALA A N 1
ATOM 789 C CA . ALA A 1 103 ? 9.018 16.258 -15.046 1.00 93.00 103 ALA A CA 1
ATOM 790 C C . ALA A 1 103 ? 9.098 16.793 -13.603 1.00 93.00 103 ALA A C 1
ATOM 792 O O . ALA A 1 103 ? 9.509 17.935 -13.401 1.00 93.00 103 ALA A O 1
ATOM 793 N N . LEU A 1 104 ? 8.748 15.987 -12.590 1.00 91.44 104 LEU A N 1
ATOM 794 C CA . LEU A 1 104 ? 8.886 16.374 -11.181 1.00 91.44 104 LEU A CA 1
ATOM 795 C C . LEU A 1 104 ? 10.339 16.418 -10.711 1.00 91.44 104 LEU A C 1
ATOM 797 O O . LEU A 1 104 ? 10.641 17.190 -9.810 1.00 91.44 104 LEU A O 1
ATOM 801 N N . ARG A 1 105 ? 11.260 15.660 -11.325 1.00 88.06 105 ARG A N 1
ATOM 802 C CA . ARG A 1 105 ? 12.682 15.659 -10.917 1.00 88.06 105 ARG A CA 1
ATOM 803 C C . ARG A 1 105 ? 13.322 17.045 -11.009 1.00 88.06 105 ARG A C 1
ATOM 805 O O . ARG A 1 105 ? 14.245 17.348 -10.266 1.00 88.06 105 ARG A O 1
ATOM 812 N N . SER A 1 106 ? 12.833 17.872 -11.929 1.00 85.06 106 SER A N 1
ATOM 813 C CA . SER A 1 106 ? 13.318 19.235 -12.157 1.00 85.06 106 SER A CA 1
ATOM 814 C 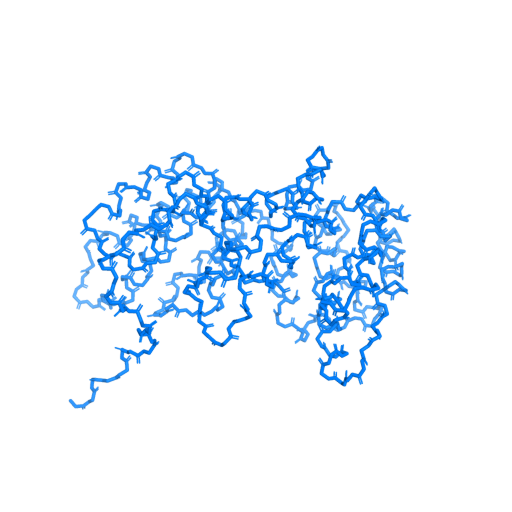C . SER A 1 106 ? 12.665 20.272 -11.238 1.00 85.06 106 SER A C 1
ATOM 816 O O . SER A 1 106 ? 13.035 21.443 -11.293 1.00 85.06 106 SER A O 1
ATOM 818 N N . LYS A 1 107 ? 11.673 19.878 -10.429 1.00 87.69 107 LYS A N 1
ATOM 819 C CA . LYS A 1 107 ? 10.905 20.790 -9.582 1.00 87.69 107 LYS A CA 1
ATOM 820 C C . LYS A 1 107 ? 11.500 20.858 -8.169 1.00 87.69 107 LYS A C 1
ATOM 822 O O . LYS A 1 107 ? 11.639 19.809 -7.533 1.00 87.69 107 LYS A O 1
ATOM 827 N N . PRO A 1 108 ? 11.824 22.056 -7.644 1.00 82.88 108 PRO A N 1
ATOM 828 C CA . PRO A 1 108 ? 12.443 22.207 -6.325 1.00 82.88 108 PRO A CA 1
ATOM 829 C C . PRO A 1 108 ? 11.670 21.523 -5.192 1.00 82.88 108 PRO A C 1
ATOM 831 O O . PRO A 1 108 ? 12.274 20.893 -4.332 1.00 82.88 108 PRO A O 1
ATOM 834 N N . GLU A 1 109 ? 10.339 21.578 -5.221 1.00 79.88 109 GLU A N 1
ATOM 835 C CA . GLU A 1 109 ? 9.467 21.010 -4.190 1.00 79.88 109 GLU A CA 1
ATOM 836 C C . GLU A 1 109 ? 9.404 19.471 -4.187 1.00 79.88 109 GLU A C 1
ATOM 838 O O . GLU A 1 109 ? 8.842 18.875 -3.268 1.00 79.88 109 GLU A O 1
ATOM 843 N N . TRP A 1 110 ? 9.993 18.820 -5.194 1.00 83.69 110 TRP A N 1
ATOM 844 C CA . TRP A 1 110 ? 10.066 17.362 -5.322 1.00 83.69 110 TRP A CA 1
ATOM 845 C C . TRP A 1 110 ? 11.486 16.811 -5.214 1.00 83.69 110 TRP A C 1
ATOM 847 O O . TRP A 1 110 ? 11.639 15.598 -5.058 1.00 83.69 110 TRP A O 1
ATOM 857 N N . LYS A 1 111 ? 12.509 17.676 -5.280 1.00 75.50 111 LYS A N 1
ATOM 858 C CA . LYS A 1 111 ? 13.925 17.282 -5.316 1.00 75.50 111 LYS A CA 1
ATOM 859 C C . LYS A 1 111 ? 14.289 16.339 -4.162 1.00 75.50 111 LYS A C 1
ATOM 861 O O . LYS A 1 111 ? 14.954 15.334 -4.383 1.00 75.50 111 LYS A O 1
ATOM 866 N N . ASP A 1 112 ? 13.776 16.624 -2.967 1.00 75.38 112 ASP A N 1
ATOM 867 C CA . ASP A 1 112 ? 14.094 15.874 -1.748 1.00 75.38 112 ASP A CA 1
ATOM 868 C C . ASP A 1 112 ? 13.019 14.843 -1.356 1.00 75.38 112 ASP A C 1
ATOM 870 O O . ASP A 1 112 ? 13.081 14.270 -0.264 1.00 75.38 112 ASP A O 1
ATOM 874 N N . HIS A 1 113 ? 12.009 14.598 -2.203 1.00 84.06 113 HIS A N 1
ATOM 875 C CA . HIS A 1 113 ? 10.943 13.652 -1.875 1.00 84.06 113 HIS A CA 1
ATOM 876 C C . HIS A 1 113 ? 11.428 12.201 -2.079 1.00 84.06 113 HIS A C 1
ATOM 878 O O . HIS A 1 113 ? 11.570 11.753 -3.222 1.00 84.06 113 HIS A O 1
ATOM 884 N N . PRO A 1 114 ? 11.609 11.400 -1.009 1.00 86.56 114 PRO A N 1
ATOM 885 C CA . PRO A 1 114 ? 12.349 10.137 -1.072 1.00 86.56 114 PRO A CA 1
ATOM 886 C C . PRO A 1 114 ? 11.632 9.031 -1.861 1.00 86.56 114 PRO A C 1
ATOM 888 O O . PRO A 1 114 ? 12.244 8.025 -2.188 1.00 86.56 114 PRO A O 1
ATOM 891 N N . TYR A 1 115 ? 10.349 9.207 -2.196 1.00 90.50 115 TYR A N 1
ATOM 892 C CA . TYR A 1 115 ? 9.561 8.242 -2.978 1.00 90.50 115 TYR A CA 1
ATOM 893 C C . TYR A 1 115 ? 9.567 8.496 -4.484 1.00 90.50 115 TYR A C 1
ATOM 895 O O . TYR A 1 115 ? 9.146 7.612 -5.226 1.00 90.50 115 TYR A O 1
ATOM 903 N N . LEU A 1 116 ? 10.002 9.668 -4.964 1.00 92.75 116 LEU A N 1
ATOM 904 C CA . LEU A 1 116 ? 9.864 9.996 -6.387 1.00 92.75 116 LEU A CA 1
ATOM 905 C C . LEU A 1 116 ? 10.716 9.067 -7.261 1.00 92.75 116 LEU A C 1
ATOM 907 O O . LEU A 1 116 ? 10.206 8.449 -8.196 1.00 92.75 116 LEU A O 1
ATOM 911 N N . ILE A 1 117 ? 12.004 8.940 -6.937 1.00 94.12 117 ILE A N 1
ATOM 912 C CA . ILE A 1 117 ? 12.929 8.080 -7.681 1.00 94.12 117 ILE A CA 1
ATOM 913 C C . ILE A 1 117 ? 12.545 6.594 -7.549 1.00 94.12 117 ILE A C 1
ATOM 915 O O . ILE A 1 117 ? 12.410 5.946 -8.588 1.00 94.12 117 ILE A O 1
ATOM 919 N N . PRO A 1 118 ? 12.252 6.050 -6.348 1.00 95.19 118 PRO A N 1
ATOM 920 C CA . PRO A 1 118 ? 11.750 4.680 -6.218 1.00 95.19 118 PRO A CA 1
ATOM 921 C C . PRO A 1 118 ? 10.451 4.404 -6.991 1.00 95.19 118 PRO A C 1
ATOM 923 O O . PRO A 1 118 ? 10.309 3.337 -7.589 1.00 95.19 118 PRO A O 1
ATOM 926 N N . ALA A 1 119 ? 9.519 5.363 -7.048 1.00 96.12 119 ALA A N 1
ATOM 927 C CA . ALA A 1 119 ? 8.290 5.220 -7.829 1.00 96.12 119 ALA A CA 1
ATOM 928 C C . ALA A 1 119 ? 8.578 5.098 -9.335 1.00 96.12 119 ALA A C 1
ATOM 930 O O . ALA A 1 119 ? 8.054 4.196 -9.994 1.00 96.12 119 ALA A O 1
ATOM 931 N N . ILE A 1 120 ? 9.453 5.957 -9.871 1.00 97.00 120 ILE A N 1
ATOM 932 C CA . ILE A 1 120 ? 9.914 5.883 -11.267 1.00 97.00 120 ILE A CA 1
ATOM 933 C C . ILE A 1 120 ? 10.617 4.545 -11.528 1.00 97.00 120 ILE A C 1
ATOM 935 O O . ILE A 1 120 ? 10.307 3.875 -12.516 1.00 97.00 120 ILE A O 1
ATOM 939 N N . ALA A 1 121 ? 11.526 4.139 -10.637 1.00 97.75 121 ALA A N 1
ATOM 940 C CA . ALA A 1 121 ? 12.282 2.895 -10.748 1.00 97.75 121 ALA A CA 1
ATOM 941 C C . ALA A 1 121 ? 11.360 1.673 -10.803 1.00 97.75 121 ALA A C 1
ATOM 943 O O . ALA A 1 121 ? 11.522 0.810 -11.667 1.00 97.75 121 ALA A O 1
ATOM 944 N N . ARG A 1 122 ? 10.330 1.629 -9.950 1.00 97.94 122 ARG A N 1
ATOM 945 C CA . ARG A 1 122 ? 9.326 0.561 -9.973 1.00 97.94 122 ARG A CA 1
ATOM 946 C C . ARG A 1 122 ? 8.549 0.511 -11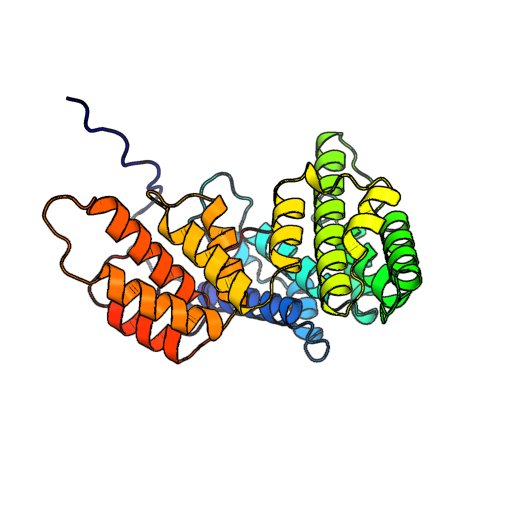.279 1.00 97.94 122 ARG A C 1
ATOM 948 O O . ARG A 1 122 ? 8.377 -0.575 -11.827 1.00 97.94 122 ARG A O 1
ATOM 955 N N . ILE A 1 123 ? 8.109 1.655 -11.804 1.00 98.38 123 ILE A N 1
ATOM 956 C CA . ILE A 1 123 ? 7.383 1.686 -13.081 1.00 98.38 123 ILE A CA 1
ATOM 957 C C . ILE A 1 123 ? 8.285 1.186 -14.207 1.00 98.38 123 ILE A C 1
ATOM 959 O O . ILE A 1 123 ? 7.867 0.328 -14.979 1.00 98.38 123 ILE A O 1
ATOM 963 N N . LYS A 1 124 ? 9.536 1.651 -14.279 1.00 98.44 124 LYS A N 1
ATOM 964 C CA . LYS A 1 124 ? 10.499 1.180 -15.284 1.00 98.44 124 LYS A CA 1
ATOM 965 C C . LYS A 1 124 ? 10.782 -0.320 -15.167 1.00 98.44 124 LYS A C 1
ATOM 967 O O . LYS A 1 124 ? 10.772 -1.015 -16.181 1.00 98.44 124 LYS A O 1
ATOM 972 N N . ALA A 1 125 ? 10.950 -0.835 -13.951 1.00 98.50 125 ALA A N 1
ATOM 973 C CA . ALA A 1 125 ? 11.102 -2.265 -13.700 1.00 98.50 125 ALA A CA 1
ATOM 974 C C . ALA A 1 125 ? 9.863 -3.063 -14.138 1.00 98.50 125 ALA A C 1
ATOM 976 O O . ALA A 1 125 ? 9.993 -4.116 -14.760 1.00 98.50 125 ALA A O 1
ATOM 977 N N . GLY A 1 126 ? 8.657 -2.554 -13.870 1.00 97.50 126 GLY A N 1
ATOM 978 C CA . GLY A 1 126 ? 7.398 -3.141 -14.333 1.00 97.50 126 GLY A CA 1
ATOM 979 C C . GLY A 1 126 ? 7.213 -3.092 -15.850 1.00 97.50 126 GLY A C 1
ATOM 980 O O . GLY A 1 126 ? 6.689 -4.033 -16.432 1.00 97.50 126 GLY A O 1
ATOM 981 N N . VAL A 1 127 ? 7.696 -2.048 -16.524 1.00 97.31 127 VAL A N 1
ATOM 982 C CA . VAL A 1 127 ? 7.696 -1.971 -17.993 1.00 97.31 127 VAL A CA 1
ATOM 983 C C . VAL A 1 127 ? 8.684 -2.970 -18.596 1.00 97.31 127 VAL A C 1
ATOM 985 O O . VAL A 1 127 ? 8.350 -3.646 -19.567 1.00 97.31 127 VAL A O 1
ATOM 988 N N . ALA A 1 128 ? 9.878 -3.093 -18.013 1.00 97.81 128 ALA A N 1
ATOM 989 C CA . ALA A 1 128 ? 10.900 -4.033 -18.468 1.00 97.81 128 ALA A CA 1
ATOM 990 C C . ALA A 1 128 ? 10.502 -5.498 -18.219 1.00 97.81 128 ALA A C 1
ATOM 992 O O . ALA A 1 128 ? 10.782 -6.367 -19.045 1.00 97.81 128 ALA A O 1
ATOM 993 N N . VAL A 1 129 ? 9.826 -5.773 -17.098 1.00 97.81 129 VAL A N 1
ATOM 994 C CA . VAL A 1 129 ? 9.327 -7.104 -16.728 1.00 97.81 129 VAL A CA 1
ATOM 995 C C . VAL A 1 129 ? 7.850 -7.019 -16.301 1.00 97.81 129 VAL A C 1
ATOM 997 O O . VAL A 1 129 ? 7.539 -6.999 -15.103 1.00 97.81 129 VAL A O 1
ATOM 1000 N N . PRO A 1 130 ? 6.904 -7.005 -17.266 1.00 94.19 130 PRO A N 1
ATOM 1001 C CA . PRO A 1 130 ? 5.475 -6.812 -16.982 1.00 94.19 130 PRO A CA 1
ATOM 1002 C C . PRO A 1 130 ? 4.804 -7.961 -16.238 1.00 94.19 130 PRO A C 1
ATOM 1004 O O . PRO A 1 130 ? 3.744 -7.781 -15.638 1.00 94.19 130 PRO A O 1
ATOM 1007 N N . ARG A 1 131 ? 5.371 -9.167 -16.322 1.00 93.62 131 ARG A N 1
ATOM 1008 C CA . ARG A 1 131 ? 4.844 -10.368 -15.674 1.00 93.62 131 ARG A CA 1
ATOM 1009 C C . ARG A 1 131 ? 6.000 -11.173 -15.106 1.00 93.62 131 ARG A C 1
ATOM 1011 O O . ARG A 1 131 ? 6.822 -11.670 -15.864 1.00 93.62 131 ARG A O 1
ATOM 1018 N N . VAL A 1 132 ? 6.020 -11.315 -13.787 1.00 96.12 132 VAL A N 1
ATOM 1019 C CA . VAL A 1 132 ? 6.966 -12.175 -13.073 1.00 96.12 132 VAL A CA 1
ATOM 1020 C C . VAL A 1 132 ? 6.340 -13.561 -12.945 1.00 96.12 132 VAL A C 1
ATOM 1022 O O . VAL A 1 132 ? 5.264 -13.688 -12.363 1.00 96.12 132 VAL A O 1
ATOM 1025 N N . ARG A 1 133 ? 6.971 -14.583 -13.531 1.00 94.88 133 ARG A N 1
ATOM 1026 C CA . ARG A 1 133 ? 6.514 -15.985 -13.452 1.00 94.88 133 ARG A CA 1
ATOM 1027 C C . ARG A 1 133 ? 7.557 -16.912 -12.843 1.00 94.88 133 ARG A C 1
ATOM 1029 O O . ARG A 1 133 ? 7.211 -17.984 -12.361 1.00 94.88 133 ARG A O 1
ATOM 1036 N N . THR A 1 134 ? 8.817 -16.505 -12.894 1.00 96.06 134 THR A N 1
ATOM 1037 C CA . THR A 1 134 ? 9.967 -17.297 -12.465 1.00 96.06 134 THR A CA 1
ATOM 1038 C C . THR A 1 134 ? 10.885 -16.474 -11.565 1.00 96.06 134 THR A C 1
ATOM 1040 O O . THR A 1 134 ? 10.796 -15.243 -11.518 1.00 96.06 134 THR A O 1
ATOM 1043 N N . ALA A 1 135 ? 11.803 -17.154 -10.874 1.00 95.31 135 ALA A N 1
ATOM 1044 C CA . ALA A 1 135 ? 12.872 -16.495 -10.130 1.00 95.31 135 ALA A CA 1
ATOM 1045 C C . ALA A 1 135 ? 13.774 -15.641 -11.044 1.00 95.31 135 ALA A C 1
ATOM 1047 O O . ALA A 1 135 ? 14.212 -14.574 -10.628 1.00 95.31 135 ALA A O 1
ATOM 1048 N N . GLU A 1 136 ? 13.991 -16.051 -12.298 1.00 96.12 136 GLU A N 1
ATOM 1049 C CA . GLU A 1 136 ? 14.781 -15.289 -13.276 1.00 96.12 136 GLU A CA 1
ATOM 1050 C C . GLU A 1 136 ? 14.087 -13.987 -13.698 1.00 96.12 136 GLU A C 1
ATOM 1052 O O . GLU A 1 136 ? 14.726 -12.933 -13.756 1.00 96.12 136 GLU A O 1
ATOM 1057 N N . ASP A 1 137 ? 12.772 -14.027 -13.951 1.00 97.38 137 ASP A N 1
ATOM 1058 C CA . ASP A 1 137 ? 11.989 -12.812 -14.223 1.00 97.38 137 ASP A CA 1
ATOM 1059 C C . ASP A 1 137 ? 12.058 -11.858 -13.030 1.00 97.38 137 ASP A C 1
ATOM 1061 O O . ASP A 1 137 ? 12.240 -10.650 -13.193 1.00 97.38 137 ASP A O 1
ATOM 1065 N N . TRP A 1 138 ? 11.923 -12.412 -11.821 1.00 97.94 138 TRP A N 1
ATOM 1066 C CA . TRP A 1 138 ? 12.004 -11.649 -10.585 1.00 97.94 138 TRP A CA 1
ATOM 1067 C C . TRP A 1 138 ? 13.374 -10.989 -10.421 1.00 97.94 138 TRP A C 1
ATOM 1069 O O . TRP A 1 138 ? 13.445 -9.773 -10.259 1.00 97.94 138 TRP A O 1
ATOM 1079 N N . GLN A 1 139 ? 14.459 -11.752 -10.555 1.00 97.81 139 GLN A N 1
ATOM 1080 C CA . GLN A 1 139 ? 15.826 -11.244 -10.472 1.00 97.81 139 GLN A CA 1
ATOM 1081 C C . GLN A 1 139 ? 16.080 -10.137 -11.503 1.00 97.81 139 GLN A C 1
ATOM 1083 O O . GLN A 1 139 ? 16.658 -9.101 -11.172 1.00 97.81 139 GLN A O 1
ATOM 1088 N N . ARG A 1 140 ? 15.592 -10.300 -12.741 1.00 98.00 140 ARG A N 1
ATOM 1089 C CA . ARG A 1 140 ? 15.684 -9.263 -13.778 1.00 98.00 140 ARG A CA 1
ATOM 1090 C C . ARG A 1 140 ? 14.910 -8.004 -13.392 1.00 98.00 140 ARG A C 1
ATOM 1092 O O . ARG A 1 140 ? 15.426 -6.903 -13.567 1.00 98.00 140 ARG A O 1
ATOM 1099 N N . LYS A 1 141 ? 13.698 -8.147 -12.847 1.00 98.44 141 LYS A N 1
ATOM 1100 C CA . LYS A 1 141 ? 12.883 -7.011 -12.390 1.00 98.44 141 LYS A CA 1
ATOM 1101 C C . LYS A 1 141 ? 13.572 -6.254 -11.251 1.00 98.44 141 LYS A C 1
ATOM 1103 O O . LYS A 1 141 ? 13.616 -5.026 -11.287 1.00 98.44 141 LYS A O 1
ATOM 1108 N N . VAL A 1 142 ? 14.154 -6.970 -10.287 1.00 97.94 142 VAL A N 1
ATOM 1109 C CA . VAL A 1 142 ? 14.945 -6.383 -9.190 1.00 97.94 142 VAL A CA 1
ATOM 1110 C C . VAL A 1 142 ? 16.178 -5.664 -9.727 1.00 97.94 142 VAL A C 1
ATOM 1112 O O . VAL A 1 142 ? 16.439 -4.537 -9.320 1.00 97.94 142 VAL A O 1
ATOM 1115 N N . ALA A 1 143 ? 16.904 -6.261 -10.675 1.00 97.50 143 ALA A N 1
ATOM 1116 C CA . ALA A 1 143 ? 18.085 -5.639 -11.269 1.00 97.50 143 ALA A CA 1
ATOM 1117 C C . ALA A 1 143 ? 17.750 -4.300 -11.949 1.00 97.50 143 ALA A C 1
ATOM 1119 O O . ALA A 1 143 ? 18.431 -3.306 -11.704 1.00 97.50 143 ALA A O 1
ATOM 1120 N N . VAL A 1 144 ? 16.665 -4.248 -12.733 1.00 98.00 144 VAL A N 1
ATOM 1121 C CA . VAL A 1 144 ? 16.196 -2.993 -13.349 1.00 98.00 144 VAL A CA 1
ATOM 1122 C C . VAL A 1 144 ? 15.787 -1.980 -12.282 1.00 98.00 144 VAL A C 1
ATOM 1124 O O . VAL A 1 144 ? 16.151 -0.812 -12.382 1.00 98.00 144 VAL A O 1
ATOM 1127 N N . PHE A 1 145 ? 15.067 -2.409 -11.239 1.00 97.94 145 PHE A N 1
ATOM 1128 C CA . PHE A 1 145 ? 14.699 -1.517 -10.141 1.00 97.94 145 PHE A CA 1
ATOM 1129 C C . PHE A 1 145 ? 15.936 -0.914 -9.470 1.00 97.94 145 PHE A C 1
ATOM 1131 O O . PHE A 1 145 ? 16.006 0.298 -9.326 1.00 97.94 145 PHE A O 1
ATOM 1138 N N . LEU A 1 146 ? 16.925 -1.729 -9.097 1.00 95.44 146 LEU A N 1
ATOM 1139 C CA . LEU A 1 146 ? 18.144 -1.269 -8.426 1.00 95.44 146 LEU A CA 1
ATOM 1140 C C . LEU A 1 146 ? 18.978 -0.332 -9.308 1.00 95.44 146 LEU A C 1
ATOM 1142 O O . LEU A 1 146 ? 19.502 0.660 -8.809 1.00 95.44 146 LEU A O 1
ATOM 1146 N N . GLN A 1 147 ? 19.055 -0.608 -10.614 1.00 95.12 147 GLN A N 1
ATOM 1147 C CA . GLN A 1 147 ? 19.725 0.267 -11.579 1.00 95.12 147 GLN A CA 1
ATOM 1148 C C . GLN A 1 147 ? 19.058 1.648 -11.671 1.00 95.12 147 GLN A C 1
ATOM 1150 O O . GLN A 1 147 ? 19.732 2.649 -11.896 1.00 95.12 147 GLN A O 1
ATOM 1155 N N . GLU A 1 148 ? 17.738 1.707 -11.505 1.00 94.31 148 GLU A N 1
ATOM 1156 C CA . GLU A 1 148 ? 16.957 2.941 -11.610 1.00 94.31 148 GLU A CA 1
ATOM 1157 C C . GLU A 1 148 ? 16.750 3.641 -10.252 1.00 94.31 148 GLU A C 1
ATOM 1159 O O . GLU A 1 148 ? 16.526 4.849 -10.213 1.00 94.31 148 GLU A O 1
ATOM 1164 N N . CYS A 1 149 ? 16.855 2.921 -9.128 1.00 91.94 149 CYS A N 1
ATOM 1165 C CA . CYS A 1 149 ? 16.684 3.440 -7.760 1.00 91.94 149 CYS A CA 1
ATOM 1166 C C . CYS A 1 149 ? 17.978 4.053 -7.196 1.00 91.94 149 CYS A C 1
ATOM 1168 O O . CYS A 1 149 ? 18.210 4.015 -5.986 1.00 91.94 149 CYS A O 1
ATOM 1170 N N . ILE A 1 150 ? 18.841 4.619 -8.044 1.00 84.62 150 ILE A N 1
ATOM 1171 C CA . ILE A 1 150 ? 20.080 5.269 -7.600 1.00 84.62 150 ILE A CA 1
ATOM 1172 C C . ILE A 1 150 ? 19.724 6.622 -6.972 1.00 84.62 150 ILE A C 1
ATOM 1174 O O . ILE A 1 150 ? 19.133 7.487 -7.617 1.00 84.62 150 ILE A O 1
ATOM 1178 N N . GLY A 1 151 ? 20.049 6.787 -5.689 1.00 67.56 151 GLY A N 1
ATOM 1179 C CA . GLY A 1 151 ? 19.746 8.002 -4.935 1.00 67.56 151 GLY A CA 1
ATOM 1180 C C . GLY A 1 151 ? 20.787 9.096 -5.146 1.00 67.56 151 GLY A C 1
ATOM 1181 O O . GLY A 1 151 ? 21.944 8.928 -4.770 1.00 67.56 151 GLY A O 1
ATOM 1182 N N . GLU A 1 152 ? 20.362 10.246 -5.663 1.00 62.72 152 GLU A N 1
ATOM 1183 C CA . GLU A 1 152 ? 21.145 11.489 -5.690 1.00 62.72 152 GLU A CA 1
ATOM 1184 C C . GLU A 1 152 ? 20.790 12.318 -4.446 1.00 62.72 152 GLU A C 1
ATOM 1186 O O . GLU A 1 152 ? 20.050 13.295 -4.508 1.00 62.72 152 GLU A O 1
ATOM 1191 N N . GLY A 1 153 ? 21.230 11.860 -3.272 1.00 62.12 153 GLY A N 1
ATOM 1192 C CA . GLY A 1 153 ? 21.029 12.588 -2.019 1.00 62.12 153 GLY A CA 1
ATOM 1193 C C . GLY A 1 153 ? 22.234 13.461 -1.681 1.00 62.12 153 GLY A C 1
ATOM 1194 O O . GLY A 1 153 ? 23.315 12.929 -1.431 1.00 62.12 153 GLY A O 1
ATOM 1195 N N . ASP A 1 154 ? 22.030 14.777 -1.574 1.00 67.69 154 ASP A N 1
ATOM 1196 C CA . ASP A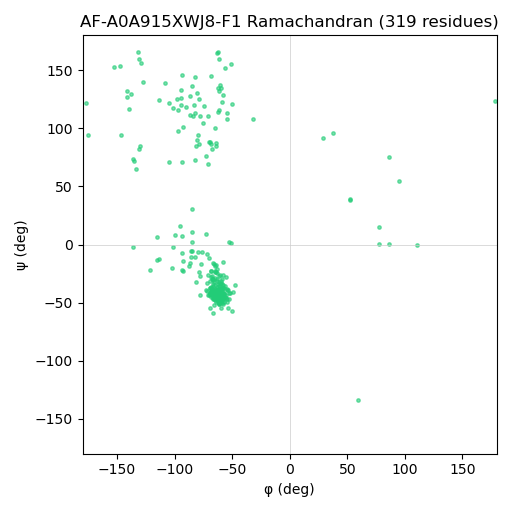 1 154 ? 23.089 15.742 -1.225 1.00 67.69 154 ASP A CA 1
ATOM 1197 C C . ASP A 1 154 ? 23.616 15.558 0.222 1.00 67.69 154 ASP A C 1
ATOM 1199 O O . ASP A 1 154 ? 24.694 16.037 0.569 1.00 67.69 154 ASP A O 1
ATOM 1203 N N . SER A 1 155 ? 22.885 14.829 1.080 1.00 76.75 155 SER A N 1
ATOM 1204 C CA . SER A 1 155 ? 23.263 14.532 2.472 1.00 76.75 155 SER A CA 1
ATOM 1205 C C . SER A 1 155 ? 23.170 13.041 2.811 1.00 76.75 155 SER A C 1
ATOM 1207 O O . SER A 1 155 ? 22.385 12.300 2.217 1.00 76.75 155 SER A O 1
ATOM 1209 N N . GLU A 1 156 ? 23.928 12.603 3.821 1.00 79.62 156 GLU A N 1
ATOM 1210 C CA . GLU A 1 156 ? 23.876 11.228 4.351 1.00 79.62 156 GLU A CA 1
ATOM 1211 C C . GLU A 1 156 ? 22.459 10.850 4.817 1.00 79.62 156 GLU A C 1
ATOM 1213 O O . GLU A 1 156 ? 21.944 9.789 4.479 1.00 79.62 156 GLU A O 1
ATOM 1218 N N . THR A 1 157 ? 21.765 11.763 5.504 1.00 78.81 157 THR A N 1
ATOM 1219 C CA . THR A 1 157 ? 20.383 11.557 5.965 1.00 78.81 157 THR A CA 1
ATOM 1220 C C . THR A 1 157 ? 19.389 11.417 4.808 1.00 78.81 157 THR A C 1
ATOM 1222 O O . THR A 1 157 ? 18.402 10.689 4.921 1.00 78.81 157 THR A O 1
ATOM 1225 N N . ALA A 1 158 ? 19.599 12.126 3.695 1.00 77.12 158 ALA A N 1
ATOM 1226 C CA . ALA A 1 158 ? 18.774 11.969 2.496 1.00 77.12 158 ALA A CA 1
ATOM 1227 C C . ALA A 1 158 ? 19.048 10.623 1.808 1.00 77.12 158 ALA A C 1
ATOM 1229 O O . ALA A 1 158 ? 18.100 9.915 1.471 1.00 77.12 158 ALA A O 1
ATOM 1230 N N . ARG A 1 159 ? 20.324 10.230 1.687 1.00 80.88 159 ARG A N 1
ATOM 1231 C CA . ARG A 1 159 ? 20.725 8.926 1.135 1.00 80.88 159 ARG A CA 1
ATOM 1232 C C . ARG A 1 159 ? 20.167 7.761 1.952 1.00 80.88 159 ARG A C 1
ATOM 1234 O O . ARG A 1 159 ? 19.568 6.859 1.376 1.00 80.88 159 ARG A O 1
ATOM 1241 N N . SER A 1 160 ? 20.262 7.827 3.280 1.00 84.12 160 SER A N 1
ATOM 1242 C CA . SER A 1 160 ? 19.710 6.812 4.186 1.00 84.12 160 SER A CA 1
ATOM 1243 C C . SER A 1 160 ? 18.185 6.678 4.056 1.00 84.12 160 SER A C 1
ATOM 1245 O O . SER A 1 160 ? 17.673 5.567 3.920 1.00 84.12 160 SER A O 1
ATOM 1247 N N . ARG A 1 161 ? 17.445 7.798 4.006 1.00 84.44 161 ARG A N 1
ATOM 1248 C CA . ARG A 1 161 ? 15.984 7.777 3.797 1.00 84.44 161 ARG A CA 1
ATOM 1249 C C . ARG A 1 161 ? 15.596 7.210 2.433 1.00 84.44 161 ARG A C 1
ATOM 1251 O O . ARG A 1 161 ? 14.678 6.400 2.360 1.00 84.44 161 ARG A O 1
ATOM 1258 N N . HIS A 1 162 ? 16.292 7.609 1.370 1.00 87.31 162 HIS A N 1
ATOM 1259 C CA . HIS A 1 162 ? 16.080 7.068 0.023 1.00 87.31 162 HIS A CA 1
ATOM 1260 C C . HIS A 1 162 ? 16.319 5.555 -0.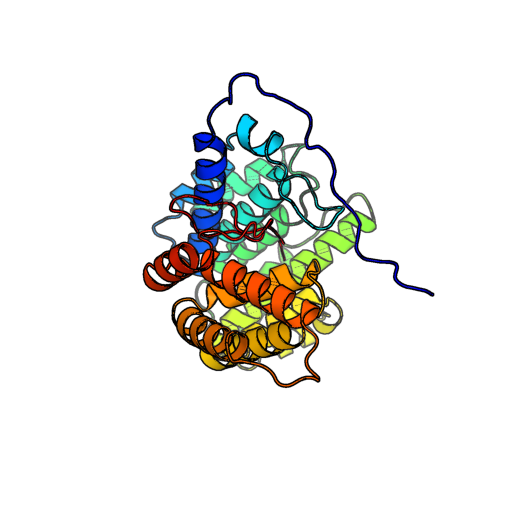018 1.00 87.31 162 HIS A C 1
ATOM 1262 O O . HIS A 1 162 ? 15.486 4.816 -0.538 1.00 87.31 162 HIS A O 1
ATOM 1268 N N . GLN A 1 163 ? 17.409 5.080 0.592 1.00 89.44 163 GLN A N 1
ATOM 1269 C CA . GLN A 1 163 ? 17.720 3.654 0.671 1.00 89.44 163 GLN A CA 1
ATOM 1270 C C . GLN A 1 163 ? 16.624 2.877 1.410 1.00 89.44 163 GLN A C 1
ATOM 1272 O O . GLN A 1 163 ? 16.160 1.863 0.894 1.00 89.44 163 GLN A O 1
ATOM 1277 N N . ALA A 1 164 ? 16.152 3.378 2.556 1.00 89.50 164 ALA A N 1
ATOM 1278 C CA . ALA A 1 164 ? 15.045 2.765 3.290 1.00 89.50 164 ALA A CA 1
ATOM 1279 C C . ALA A 1 164 ? 13.775 2.650 2.425 1.00 89.50 164 ALA A C 1
ATOM 1281 O O . ALA A 1 164 ? 13.138 1.597 2.387 1.00 89.50 164 ALA A O 1
ATOM 1282 N N . VAL A 1 165 ? 13.435 3.695 1.661 1.00 90.56 165 VAL A N 1
ATOM 1283 C CA . VAL A 1 165 ? 12.282 3.662 0.748 1.00 90.56 165 VAL A CA 1
ATOM 1284 C C . VAL A 1 165 ? 12.494 2.667 -0.401 1.00 90.56 165 VAL A C 1
ATOM 1286 O O . VAL A 1 165 ? 11.594 1.867 -0.657 1.00 90.56 165 VAL A O 1
ATOM 1289 N N . CYS A 1 166 ? 13.663 2.634 -1.058 1.00 93.69 166 CYS A N 1
ATOM 1290 C CA . CYS A 1 166 ? 13.964 1.614 -2.078 1.00 93.69 166 CYS A CA 1
ATOM 1291 C C . CYS A 1 166 ? 13.794 0.192 -1.503 1.00 93.69 166 CYS A C 1
ATOM 1293 O O . CYS A 1 166 ? 13.169 -0.656 -2.140 1.00 93.69 166 CYS A O 1
ATOM 1295 N N . THR A 1 167 ? 14.281 -0.059 -0.284 1.00 94.31 167 THR A N 1
ATOM 1296 C CA . THR A 1 167 ? 14.144 -1.351 0.406 1.00 94.31 167 THR A CA 1
ATOM 1297 C C . THR A 1 167 ? 12.679 -1.726 0.650 1.00 94.31 167 THR A C 1
ATOM 1299 O O . THR A 1 167 ? 12.285 -2.867 0.404 1.00 94.31 167 THR A O 1
ATOM 1302 N N . ARG A 1 168 ? 11.834 -0.773 1.062 1.00 93.38 168 ARG A N 1
ATOM 1303 C CA . ARG A 1 168 ? 10.389 -1.000 1.263 1.00 93.38 168 ARG A CA 1
ATOM 1304 C C . ARG A 1 168 ? 9.668 -1.321 -0.046 1.00 93.38 168 ARG A C 1
ATOM 1306 O O . ARG A 1 168 ? 8.851 -2.239 -0.083 1.00 93.38 168 ARG A O 1
ATOM 1313 N N . PHE A 1 169 ? 10.014 -0.631 -1.134 1.00 95.00 169 PHE A N 1
ATOM 1314 C CA . PHE A 1 169 ? 9.515 -0.956 -2.474 1.00 95.00 169 PHE A CA 1
ATOM 1315 C C . PHE A 1 169 ? 9.915 -2.368 -2.913 1.00 95.00 169 PHE A C 1
ATOM 1317 O O . PHE A 1 169 ? 9.074 -3.097 -3.436 1.00 95.00 169 PHE A O 1
ATOM 1324 N N . LEU A 1 170 ? 11.164 -2.776 -2.670 1.00 97.12 170 LEU A N 1
ATOM 1325 C CA . LEU A 1 170 ? 11.631 -4.130 -2.970 1.00 97.12 170 LEU A CA 1
ATOM 1326 C C . LEU A 1 170 ? 10.873 -5.187 -2.163 1.00 97.12 170 LEU A C 1
ATOM 1328 O O . LEU A 1 170 ? 10.449 -6.184 -2.743 1.00 97.12 170 LEU A O 1
ATOM 1332 N N . ALA A 1 171 ? 10.643 -4.962 -0.867 1.00 95.69 171 ALA A N 1
ATOM 1333 C CA . ALA A 1 171 ? 9.853 -5.869 -0.034 1.00 95.69 171 ALA A CA 1
ATOM 1334 C C . ALA A 1 171 ? 8.399 -5.993 -0.525 1.00 95.69 171 ALA A C 1
ATOM 1336 O O . ALA A 1 171 ? 7.841 -7.094 -0.561 1.00 95.69 171 ALA A O 1
ATOM 1337 N N . GLU A 1 172 ? 7.788 -4.890 -0.965 1.00 94.62 172 GLU A N 1
ATOM 1338 C CA . GLU A 1 172 ? 6.445 -4.915 -1.552 1.00 94.62 172 GLU A CA 1
ATOM 1339 C C . GLU A 1 172 ? 6.432 -5.665 -2.890 1.00 94.62 172 GLU A C 1
ATOM 1341 O O . GLU A 1 172 ? 5.610 -6.555 -3.099 1.00 94.62 172 GLU A O 1
ATOM 1346 N N . MET A 1 173 ? 7.378 -5.376 -3.783 1.00 96.62 173 MET A N 1
ATOM 1347 C CA . MET A 1 173 ? 7.510 -6.074 -5.063 1.00 96.62 173 MET A CA 1
ATOM 1348 C C . MET A 1 173 ? 7.790 -7.577 -4.877 1.00 96.62 173 MET A C 1
ATOM 1350 O O . MET A 1 173 ? 7.237 -8.397 -5.611 1.00 96.62 173 MET A O 1
ATOM 1354 N N . ALA A 1 174 ? 8.586 -7.955 -3.873 1.00 97.00 174 ALA A N 1
ATOM 1355 C CA . ALA A 1 174 ? 8.834 -9.351 -3.520 1.00 97.00 174 ALA A CA 1
ATOM 1356 C C . ALA A 1 174 ? 7.568 -10.034 -2.999 1.00 97.00 174 ALA A C 1
ATOM 1358 O O . ALA A 1 174 ? 7.284 -11.165 -3.386 1.00 97.00 174 ALA A O 1
ATOM 1359 N N . SER A 1 175 ? 6.773 -9.335 -2.186 1.00 94.44 175 SER A N 1
ATOM 1360 C CA . SER A 1 175 ? 5.468 -9.821 -1.724 1.00 94.44 175 SER A CA 1
ATOM 1361 C C . SER A 1 175 ? 4.534 -10.117 -2.899 1.00 94.44 175 SER A C 1
ATOM 1363 O O . SER A 1 175 ? 3.838 -11.130 -2.912 1.00 94.44 175 SER A O 1
ATOM 1365 N N . GLU A 1 176 ? 4.549 -9.267 -3.926 1.00 93.88 176 GLU A N 1
ATOM 1366 C CA . GLU A 1 176 ? 3.762 -9.464 -5.145 1.00 93.88 176 GLU A CA 1
ATOM 1367 C C . GLU A 1 176 ? 4.252 -10.653 -5.976 1.00 93.88 176 GLU A C 1
ATOM 1369 O O . GLU A 1 176 ? 3.431 -11.441 -6.445 1.00 93.88 176 GLU A O 1
ATOM 1374 N N . ALA A 1 177 ? 5.569 -10.812 -6.133 1.00 95.81 177 ALA A N 1
ATOM 1375 C CA . ALA A 1 177 ? 6.165 -11.966 -6.805 1.00 95.81 177 ALA A CA 1
ATOM 1376 C C . ALA A 1 177 ? 5.863 -13.278 -6.053 1.00 95.81 177 ALA A C 1
ATOM 1378 O O . ALA A 1 177 ? 5.499 -14.286 -6.664 1.00 95.81 177 ALA A O 1
ATOM 1379 N N . TYR A 1 178 ? 5.938 -13.248 -4.721 1.00 95.50 178 TYR A N 1
ATOM 1380 C CA . TYR A 1 178 ? 5.609 -14.375 -3.855 1.00 95.50 178 TYR A CA 1
ATOM 1381 C C . TYR A 1 178 ? 4.141 -14.788 -3.994 1.00 95.50 178 TYR A C 1
ATOM 1383 O O . TYR A 1 178 ? 3.841 -15.972 -4.166 1.00 95.50 178 TYR A O 1
ATOM 1391 N N . ALA A 1 179 ? 3.224 -13.815 -4.000 1.00 90.62 179 ALA A N 1
ATOM 1392 C CA . ALA A 1 179 ? 1.789 -14.053 -4.140 1.00 90.62 179 ALA A CA 1
ATOM 1393 C C . ALA A 1 179 ? 1.407 -14.725 -5.473 1.00 90.62 179 ALA A C 1
ATOM 1395 O O . ALA A 1 179 ? 0.410 -15.444 -5.525 1.00 90.62 179 ALA A O 1
ATOM 1396 N N . VAL A 1 180 ? 2.196 -14.533 -6.537 1.00 92.44 180 VAL A N 1
ATOM 1397 C CA . VAL A 1 180 ? 1.984 -15.188 -7.844 1.00 92.44 180 VAL A CA 1
ATOM 1398 C C . VAL A 1 180 ? 2.780 -16.488 -8.023 1.00 92.44 180 VAL A C 1
ATOM 1400 O O . VAL A 1 180 ? 2.757 -17.069 -9.106 1.00 92.44 180 VAL A O 1
ATOM 1403 N N . GLY A 1 181 ? 3.446 -16.973 -6.970 1.00 94.25 181 GLY A N 1
ATOM 1404 C CA . GLY A 1 181 ? 4.066 -18.300 -6.927 1.00 94.25 181 GLY A CA 1
ATOM 1405 C C . GLY A 1 181 ? 5.596 -18.329 -6.923 1.00 94.25 181 GLY A C 1
ATOM 1406 O O . GLY A 1 181 ? 6.155 -19.418 -6.822 1.00 94.25 181 GLY A O 1
ATOM 1407 N N . VAL A 1 182 ? 6.287 -17.184 -6.973 1.00 96.31 182 VAL A N 1
ATOM 1408 C CA . VAL A 1 182 ? 7.759 -17.136 -6.874 1.00 96.31 182 VAL A CA 1
ATOM 1409 C C . VAL A 1 182 ? 8.175 -17.209 -5.404 1.00 96.31 182 VAL A C 1
ATOM 1411 O O . VAL A 1 182 ? 8.367 -16.192 -4.736 1.00 96.31 182 VAL A O 1
ATOM 1414 N N . ARG A 1 183 ? 8.278 -18.427 -4.864 1.00 94.81 183 ARG A N 1
ATOM 1415 C CA . ARG A 1 1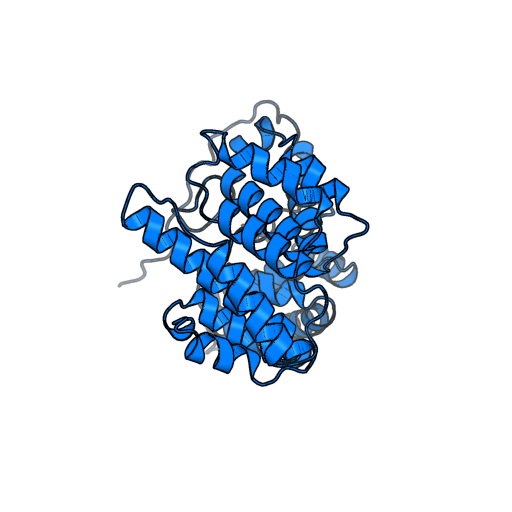83 ? 8.515 -18.666 -3.428 1.00 94.81 183 ARG A CA 1
ATOM 1416 C C . ARG A 1 183 ? 9.869 -18.150 -2.945 1.00 94.81 183 ARG A C 1
ATOM 1418 O O . ARG A 1 183 ? 10.016 -17.815 -1.775 1.00 94.81 183 ARG A O 1
ATOM 1425 N N . GLU A 1 184 ? 10.827 -18.015 -3.850 1.00 94.75 184 GLU A N 1
ATOM 1426 C CA . GLU A 1 184 ? 12.185 -17.551 -3.590 1.00 94.75 184 GLU A CA 1
ATOM 1427 C C . GLU A 1 184 ? 12.312 -16.017 -3.598 1.00 94.75 184 GLU A C 1
ATOM 1429 O O . GLU A 1 184 ? 13.419 -15.511 -3.433 1.00 94.75 184 GLU A O 1
ATOM 1434 N N . ALA A 1 185 ? 11.220 -15.258 -3.782 1.00 96.38 185 ALA A N 1
ATOM 1435 C CA . ALA A 1 185 ? 11.279 -13.813 -4.022 1.00 96.38 185 ALA A CA 1
ATOM 1436 C C . ALA A 1 185 ? 12.098 -13.033 -2.972 1.00 96.38 185 ALA A C 1
ATOM 1438 O O . ALA A 1 185 ? 12.973 -12.242 -3.327 1.00 96.38 185 ALA A O 1
ATOM 1439 N N . PHE A 1 186 ? 11.876 -13.298 -1.682 1.00 95.19 186 PHE A N 1
ATOM 1440 C CA . PHE A 1 186 ? 12.625 -12.654 -0.595 1.00 95.19 186 PHE A CA 1
ATOM 1441 C C . PHE A 1 186 ? 14.074 -13.145 -0.487 1.00 95.19 186 PHE A C 1
ATOM 1443 O O . PHE A 1 186 ? 14.961 -12.358 -0.163 1.00 95.19 186 PHE A O 1
ATOM 1450 N N . ARG A 1 187 ? 14.334 -14.421 -0.806 1.00 94.62 187 ARG A N 1
ATOM 1451 C CA . ARG A 1 187 ? 15.695 -14.980 -0.841 1.00 94.62 187 ARG A CA 1
ATOM 1452 C C . ARG A 1 187 ? 16.538 -14.284 -1.909 1.00 94.62 187 ARG A C 1
ATOM 1454 O O . ARG A 1 187 ? 17.662 -13.891 -1.620 1.00 94.62 187 ARG A O 1
ATOM 1461 N N . VAL A 1 188 ? 15.972 -14.067 -3.098 1.00 95.00 188 VAL A N 1
ATOM 1462 C CA . VAL A 1 188 ? 16.645 -13.357 -4.199 1.00 95.00 188 VAL A CA 1
ATOM 1463 C C . VAL A 1 188 ? 17.040 -11.936 -3.790 1.00 95.00 188 VAL A C 1
ATOM 1465 O O . VAL A 1 188 ? 18.136 -11.501 -4.127 1.00 95.00 188 VAL A O 1
ATOM 1468 N N . LEU A 1 189 ? 16.211 -11.218 -3.019 1.00 94.81 189 LEU A N 1
ATOM 1469 C CA . LEU A 1 189 ? 16.594 -9.894 -2.505 1.00 94.81 189 LEU A CA 1
ATOM 1470 C C . LEU A 1 189 ? 17.865 -9.956 -1.647 1.00 94.81 189 LEU A C 1
ATOM 1472 O O . LEU A 1 189 ? 18.778 -9.153 -1.842 1.00 94.81 189 LEU A O 1
ATOM 1476 N N . SER A 1 190 ? 17.939 -10.923 -0.730 1.00 93.69 190 SER A N 1
ATOM 1477 C CA . SER A 1 190 ? 19.108 -11.121 0.132 1.00 93.69 190 SER A CA 1
ATOM 1478 C C . SER A 1 190 ? 20.350 -11.542 -0.662 1.00 93.69 190 SER A C 1
ATOM 1480 O O . SER A 1 190 ? 21.431 -11.014 -0.421 1.00 93.69 190 SER A O 1
ATOM 1482 N N . GLU A 1 191 ? 20.204 -12.428 -1.653 1.00 93.94 191 GLU A N 1
ATOM 1483 C CA . GLU A 1 191 ? 21.293 -12.841 -2.557 1.00 93.94 191 GLU A CA 1
ATOM 1484 C C . GLU A 1 191 ? 21.821 -11.676 -3.410 1.00 93.94 191 GLU A C 1
ATOM 1486 O O . GLU A 1 191 ? 23.005 -11.626 -3.734 1.00 93.94 191 GLU A O 1
ATOM 1491 N N . MET A 1 192 ? 20.963 -10.702 -3.725 1.00 92.25 192 MET A N 1
ATOM 1492 C CA . MET A 1 192 ? 21.328 -9.459 -4.412 1.00 92.25 192 MET A CA 1
ATOM 1493 C C . MET A 1 192 ? 21.839 -8.361 -3.460 1.00 92.25 192 MET A C 1
ATOM 1495 O O . MET A 1 192 ? 21.982 -7.211 -3.872 1.00 92.25 192 MET A O 1
ATOM 1499 N N . GLY A 1 193 ? 22.114 -8.691 -2.193 1.00 91.00 193 GLY A N 1
ATOM 1500 C CA . GLY A 1 193 ? 22.701 -7.771 -1.215 1.00 91.00 193 GLY A CA 1
ATOM 1501 C C . GLY A 1 193 ? 21.724 -6.755 -0.619 1.00 91.00 193 GLY A C 1
ATOM 1502 O O . GLY A 1 193 ? 22.158 -5.775 -0.018 1.00 91.00 193 GLY A O 1
ATOM 1503 N N . THR A 1 194 ? 20.412 -6.958 -0.770 1.00 91.19 194 THR A N 1
ATOM 1504 C CA . THR A 1 194 ? 19.405 -6.102 -0.128 1.00 91.19 194 THR A CA 1
ATOM 1505 C C . THR A 1 194 ? 19.157 -6.574 1.303 1.00 91.19 194 THR A C 1
ATOM 1507 O O . THR A 1 194 ? 18.538 -7.618 1.520 1.00 91.19 194 THR A O 1
ATOM 1510 N N . ASP A 1 195 ? 19.587 -5.781 2.282 1.00 90.06 195 ASP A N 1
ATOM 1511 C CA . ASP A 1 195 ? 19.296 -6.013 3.700 1.00 90.06 195 ASP A CA 1
ATOM 1512 C C . ASP A 1 195 ? 17.901 -5.485 4.074 1.00 90.06 195 ASP A C 1
ATOM 1514 O O . ASP A 1 195 ? 17.733 -4.439 4.697 1.00 90.06 195 ASP A O 1
ATOM 1518 N N . TRP A 1 196 ? 16.864 -6.190 3.621 1.00 89.94 196 TRP A N 1
ATOM 1519 C CA . TRP A 1 196 ? 15.474 -5.810 3.886 1.00 89.94 196 TRP A CA 1
ATOM 1520 C C . TRP A 1 196 ? 15.002 -6.156 5.302 1.00 89.94 196 TRP A C 1
ATOM 1522 O O . TRP A 1 196 ? 13.986 -5.628 5.746 1.00 89.94 196 TRP A O 1
ATOM 1532 N N . GLN A 1 197 ? 15.716 -7.031 6.011 1.00 91.75 197 GLN A N 1
ATOM 1533 C CA . GLN A 1 197 ? 15.336 -7.485 7.350 1.00 91.75 197 GLN A CA 1
ATOM 1534 C C . GLN A 1 197 ? 15.667 -6.451 8.431 1.00 91.75 197 GLN A C 1
ATOM 1536 O O . GLN A 1 197 ? 14.996 -6.422 9.464 1.00 91.75 197 GLN A O 1
ATOM 1541 N N . SER A 1 198 ? 16.671 -5.597 8.203 1.00 88.81 198 SER A N 1
ATOM 1542 C CA . SER A 1 198 ? 17.045 -4.535 9.142 1.00 88.81 198 SER A CA 1
ATOM 1543 C C . SER A 1 198 ? 16.127 -3.307 9.088 1.00 88.81 198 SER A C 1
ATOM 1545 O O . SER A 1 198 ? 16.005 -2.604 10.093 1.00 88.81 198 SER A O 1
ATOM 1547 N N . ASP A 1 199 ? 15.423 -3.064 7.974 1.00 88.81 199 ASP A N 1
ATOM 1548 C CA . ASP A 1 199 ? 14.354 -2.059 7.918 1.00 88.81 199 ASP A CA 1
ATOM 1549 C C . ASP A 1 199 ? 13.051 -2.661 8.464 1.00 88.81 199 ASP A C 1
ATOM 1551 O O . ASP A 1 199 ? 12.451 -3.571 7.889 1.00 88.81 199 ASP A O 1
ATOM 1555 N N . SER A 1 200 ? 12.598 -2.138 9.605 1.00 85.00 200 SER A N 1
ATOM 1556 C CA . SER A 1 200 ? 11.435 -2.664 10.326 1.00 85.00 200 SER A CA 1
ATOM 1557 C C . SER A 1 200 ? 10.144 -2.633 9.504 1.00 85.00 200 SER A C 1
ATOM 1559 O O . SER A 1 200 ? 9.299 -3.515 9.668 1.00 85.00 200 SER A O 1
ATOM 1561 N N . ILE A 1 201 ? 9.997 -1.657 8.603 1.00 84.19 201 ILE A N 1
ATOM 1562 C CA . ILE A 1 201 ? 8.819 -1.514 7.744 1.00 84.19 201 ILE A CA 1
ATOM 1563 C C . ILE A 1 201 ? 8.893 -2.509 6.584 1.00 84.19 201 ILE A C 1
ATOM 1565 O O . ILE A 1 201 ? 7.904 -3.180 6.304 1.00 84.19 201 ILE A O 1
ATOM 1569 N N . ALA A 1 202 ? 10.049 -2.673 5.943 1.00 88.75 202 ALA A N 1
ATOM 1570 C CA . ALA A 1 202 ? 10.259 -3.682 4.908 1.00 88.75 202 ALA A CA 1
ATOM 1571 C C . ALA A 1 202 ? 10.051 -5.105 5.445 1.00 88.75 202 ALA A C 1
ATOM 1573 O O . ALA A 1 202 ? 9.357 -5.904 4.814 1.00 88.75 202 ALA A O 1
ATOM 1574 N N . ASN A 1 203 ? 10.568 -5.402 6.640 1.00 90.62 203 ASN A N 1
ATOM 1575 C CA . ASN A 1 203 ? 10.324 -6.675 7.308 1.00 90.62 203 ASN A CA 1
ATOM 1576 C C . ASN A 1 203 ? 8.826 -6.889 7.595 1.00 90.62 203 ASN A C 1
ATOM 1578 O O . ASN A 1 203 ? 8.283 -7.960 7.333 1.00 90.62 203 ASN A O 1
ATOM 1582 N N . TRP A 1 204 ? 8.120 -5.852 8.056 1.00 86.94 204 TRP A N 1
ATOM 1583 C CA . TRP A 1 204 ? 6.670 -5.915 8.258 1.00 86.94 204 TRP A CA 1
ATOM 1584 C C . TRP A 1 204 ? 5.897 -6.133 6.945 1.00 86.94 204 TRP A C 1
ATOM 1586 O O . TRP A 1 204 ? 4.986 -6.959 6.907 1.00 86.94 204 TRP A O 1
ATOM 1596 N N . ILE A 1 205 ? 6.286 -5.471 5.846 1.00 88.81 205 ILE A N 1
ATOM 1597 C CA . ILE A 1 205 ? 5.720 -5.715 4.507 1.00 88.81 205 ILE A CA 1
ATOM 1598 C C . ILE A 1 205 ? 5.917 -7.182 4.107 1.00 88.81 205 ILE A C 1
ATOM 1600 O O . ILE A 1 205 ? 4.968 -7.821 3.652 1.00 88.81 205 ILE A O 1
ATOM 1604 N N . ALA A 1 206 ? 7.121 -7.724 4.301 1.00 90.56 206 ALA A N 1
ATOM 1605 C CA . ALA A 1 206 ? 7.443 -9.107 3.965 1.00 90.56 206 ALA A CA 1
ATOM 1606 C C . ALA A 1 206 ? 6.591 -10.107 4.761 1.00 90.56 206 ALA A C 1
ATOM 1608 O O . ALA A 1 206 ? 6.025 -11.035 4.179 1.00 90.56 206 ALA A O 1
ATOM 1609 N N . GLU A 1 207 ? 6.441 -9.887 6.069 1.00 90.19 207 GLU A N 1
ATOM 1610 C CA . GLU A 1 207 ? 5.565 -10.682 6.933 1.00 90.19 207 GLU A CA 1
ATOM 1611 C C . GLU A 1 207 ? 4.118 -10.665 6.409 1.00 90.19 207 GLU A C 1
ATOM 1613 O O . GLU A 1 207 ? 3.499 -11.718 6.223 1.00 90.19 207 GLU A O 1
ATOM 1618 N N . LEU A 1 208 ? 3.561 -9.492 6.100 1.00 88.50 208 LEU A N 1
ATOM 1619 C CA . LEU A 1 208 ? 2.202 -9.413 5.555 1.00 88.50 208 LEU A CA 1
ATOM 1620 C C . LEU A 1 208 ? 2.075 -10.088 4.186 1.00 88.50 208 LEU A C 1
ATOM 1622 O O . LEU A 1 208 ? 1.065 -10.747 3.915 1.00 88.50 208 LEU A O 1
ATOM 1626 N N . GLY A 1 209 ? 3.074 -9.915 3.322 1.00 87.50 209 GLY A N 1
ATOM 1627 C CA . GLY A 1 209 ? 3.101 -10.428 1.957 1.00 87.50 209 GLY A CA 1
ATOM 1628 C C . GLY A 1 209 ? 3.084 -11.951 1.865 1.00 87.50 209 GLY A C 1
ATOM 1629 O O . GLY A 1 209 ? 2.494 -12.499 0.937 1.00 87.50 209 GLY A O 1
ATOM 1630 N N . GLN A 1 210 ? 3.675 -12.631 2.847 1.00 89.25 210 GLN A N 1
ATOM 1631 C CA . GLN A 1 210 ? 3.753 -14.095 2.892 1.00 89.25 210 GLN A CA 1
ATOM 1632 C C . GLN A 1 210 ? 2.488 -14.769 3.444 1.00 89.25 210 GLN A C 1
ATOM 1634 O O . GLN A 1 210 ? 2.343 -15.984 3.321 1.00 89.25 210 GLN A O 1
ATOM 1639 N N . ARG A 1 211 ? 1.562 -13.999 4.025 1.00 90.38 211 ARG A N 1
ATOM 1640 C CA . ARG A 1 211 ? 0.300 -14.496 4.590 1.00 90.38 211 ARG A CA 1
ATOM 1641 C C . ARG A 1 211 ? -0.839 -14.418 3.579 1.00 90.38 211 ARG A C 1
ATOM 1643 O O . ARG A 1 211 ? -0.939 -13.462 2.803 1.00 90.38 211 ARG A O 1
ATOM 1650 N N . THR A 1 212 ? -1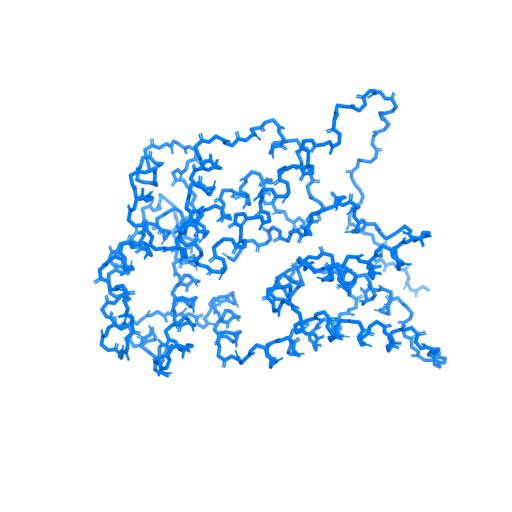.751 -15.386 3.638 1.00 88.56 212 THR A N 1
ATOM 1651 C CA . THR A 1 212 ? -3.047 -15.300 2.949 1.00 88.56 212 THR A CA 1
ATOM 1652 C C . THR A 1 212 ? -3.884 -14.138 3.499 1.00 88.56 212 THR A C 1
ATOM 1654 O O . THR A 1 212 ? -3.616 -13.619 4.582 1.00 88.56 212 THR A O 1
ATOM 1657 N N . GLY A 1 213 ? -4.936 -13.726 2.780 1.00 86.88 213 GLY A N 1
ATOM 1658 C CA . GLY A 1 213 ? -5.813 -12.637 3.237 1.00 86.88 213 GLY A CA 1
ATOM 1659 C C . GLY A 1 213 ? -6.448 -12.892 4.613 1.00 86.88 213 GLY A C 1
ATOM 1660 O O . GLY A 1 213 ? -6.543 -11.969 5.418 1.00 86.88 213 GLY A O 1
ATOM 1661 N N . GLN A 1 214 ? -6.817 -14.145 4.907 1.00 92.12 214 GLN A N 1
ATOM 1662 C CA . GLN A 1 214 ? -7.375 -14.545 6.203 1.00 92.12 214 GLN A CA 1
ATOM 1663 C C . GLN A 1 214 ? -6.321 -14.476 7.316 1.00 92.12 214 GLN A C 1
ATOM 1665 O O . GLN A 1 214 ? -6.521 -13.765 8.298 1.00 92.12 214 GLN A O 1
ATOM 1670 N N . GLU A 1 215 ? -5.178 -15.149 7.137 1.00 93.69 215 GLU A N 1
ATOM 1671 C CA . GLU A 1 215 ? -4.085 -15.162 8.125 1.00 93.69 215 GLU A CA 1
ATOM 1672 C C . GLU A 1 215 ? -3.568 -13.751 8.410 1.00 93.69 215 GLU A C 1
ATOM 1674 O O . GLU A 1 215 ? -3.249 -13.410 9.548 1.00 93.69 215 GLU A O 1
ATOM 1679 N N . ARG A 1 216 ? -3.502 -12.907 7.375 1.00 92.19 216 ARG A N 1
ATOM 1680 C CA . ARG A 1 216 ? -3.109 -11.505 7.497 1.00 92.19 216 ARG A CA 1
ATOM 1681 C C . ARG A 1 216 ? -4.076 -10.735 8.393 1.00 92.19 216 ARG A C 1
ATOM 1683 O O . ARG A 1 216 ? -3.629 -10.062 9.320 1.00 92.19 216 ARG A O 1
ATOM 1690 N N . ALA A 1 217 ? -5.379 -10.837 8.134 1.00 93.94 217 ALA A N 1
ATOM 1691 C CA . ALA A 1 217 ? -6.392 -10.127 8.907 1.00 93.94 217 ALA A CA 1
ATOM 1692 C C . ALA A 1 217 ? -6.433 -10.600 10.372 1.00 93.94 217 ALA A C 1
ATOM 1694 O O . ALA A 1 217 ? -6.510 -9.777 11.283 1.00 93.94 217 ALA A O 1
ATOM 1695 N N . GLU A 1 218 ? -6.313 -11.908 10.611 1.00 95.06 218 GLU A N 1
ATOM 1696 C CA . GLU A 1 218 ? -6.244 -12.488 11.958 1.00 95.06 218 GLU A CA 1
ATOM 1697 C C . GLU A 1 218 ? -4.991 -12.044 12.717 1.00 95.06 218 GLU A C 1
ATOM 1699 O O . GLU A 1 218 ? -5.080 -11.644 13.878 1.00 95.06 218 GLU A O 1
ATOM 1704 N N . TRP A 1 219 ? -3.828 -12.058 12.060 1.00 93.81 219 TRP A N 1
ATOM 1705 C CA . TRP A 1 219 ? -2.564 -11.626 12.654 1.00 93.81 219 TRP A CA 1
ATOM 1706 C C . TRP A 1 219 ? -2.582 -10.139 13.030 1.00 93.81 219 TRP A C 1
ATOM 1708 O O . TRP A 1 219 ? -2.200 -9.775 14.145 1.00 93.81 219 TRP A O 1
ATOM 1718 N N . LEU A 1 220 ? -3.085 -9.277 12.140 1.00 93.56 220 LEU A N 1
ATOM 1719 C CA . LEU A 1 220 ? -3.250 -7.845 12.404 1.00 93.56 220 LEU A CA 1
ATOM 1720 C C . LEU A 1 220 ? -4.236 -7.598 13.553 1.00 93.56 220 LEU A C 1
ATOM 1722 O O . LEU A 1 220 ? -3.941 -6.830 14.471 1.00 93.56 220 LEU A O 1
ATOM 1726 N N . LEU A 1 221 ? -5.373 -8.299 13.564 1.00 95.31 221 LEU A N 1
ATOM 1727 C CA . LEU A 1 221 ? -6.341 -8.207 14.655 1.00 95.31 221 LEU A CA 1
ATOM 1728 C C . LEU A 1 221 ? -5.737 -8.656 15.994 1.00 95.31 221 LEU A C 1
ATOM 1730 O O . LEU A 1 221 ? -5.956 -8.004 17.015 1.00 95.31 221 LEU A O 1
ATOM 1734 N N . ALA A 1 222 ? -4.955 -9.738 16.010 1.00 93.81 222 ALA A N 1
ATOM 1735 C CA . ALA A 1 222 ? -4.280 -10.216 17.213 1.00 93.81 222 ALA A CA 1
ATOM 1736 C C . ALA A 1 222 ? -3.326 -9.160 17.792 1.00 93.81 222 ALA A C 1
ATOM 1738 O O . ALA A 1 222 ? -3.291 -8.968 19.007 1.00 93.81 222 ALA A O 1
ATOM 1739 N N . ARG A 1 223 ? -2.615 -8.410 16.941 1.00 91.00 223 ARG A N 1
ATOM 1740 C CA . ARG A 1 223 ? -1.775 -7.286 17.381 1.00 91.00 223 ARG A CA 1
ATOM 1741 C C . ARG A 1 223 ? -2.609 -6.174 18.010 1.00 91.00 223 ARG A C 1
ATOM 1743 O O . ARG A 1 223 ? -2.324 -5.775 19.142 1.00 91.00 223 ARG A O 1
ATOM 1750 N N . LEU A 1 224 ? -3.681 -5.738 17.343 1.00 91.50 224 LEU A N 1
ATOM 1751 C CA . LEU A 1 224 ? -4.586 -4.702 17.861 1.00 91.50 224 LEU A CA 1
ATOM 1752 C C . LEU A 1 224 ? -5.250 -5.109 19.189 1.00 91.50 224 LEU A C 1
ATOM 1754 O O . LEU A 1 224 ? -5.433 -4.271 20.072 1.00 91.50 224 LEU A O 1
ATOM 1758 N N . ARG A 1 225 ? -5.541 -6.403 19.382 1.00 92.31 225 ARG A N 1
ATOM 1759 C CA . ARG A 1 225 ? -6.088 -6.961 20.635 1.00 92.31 225 ARG A CA 1
ATOM 1760 C C . ARG A 1 225 ? -5.185 -6.761 21.848 1.00 92.31 225 ARG A C 1
ATOM 1762 O O . ARG A 1 225 ? -5.692 -6.701 22.966 1.00 92.31 225 ARG A O 1
ATOM 1769 N N . THR A 1 226 ? -3.875 -6.640 21.649 1.00 90.38 226 THR A N 1
ATOM 1770 C CA . THR A 1 226 ? -2.918 -6.422 22.746 1.00 90.38 226 THR A CA 1
ATOM 1771 C C . THR A 1 226 ? -2.748 -4.951 23.118 1.00 90.38 226 THR A C 1
ATOM 1773 O O . THR A 1 226 ? -2.173 -4.656 24.164 1.00 90.38 226 THR A O 1
ATOM 1776 N N . ALA A 1 227 ? -3.268 -4.018 22.313 1.00 87.38 227 ALA A N 1
ATOM 1777 C CA . ALA A 1 227 ? -3.067 -2.594 22.539 1.00 87.38 227 ALA A CA 1
ATOM 1778 C C . ALA A 1 227 ? -3.675 -2.134 23.875 1.00 87.38 227 ALA A C 1
ATOM 1780 O O . ALA A 1 227 ? -4.805 -2.490 24.225 1.00 87.38 227 ALA A O 1
ATOM 1781 N N . THR A 1 228 ? -2.904 -1.335 24.609 1.00 85.38 228 THR A N 1
ATOM 1782 C CA . THR A 1 228 ? -3.309 -0.640 25.844 1.00 85.38 228 THR A CA 1
ATOM 1783 C C . THR A 1 228 ? -3.304 0.880 25.681 1.00 85.38 228 THR A C 1
ATOM 1785 O O . THR A 1 228 ? -3.880 1.583 26.500 1.00 85.38 228 THR A O 1
ATOM 1788 N N . ALA A 1 229 ? -2.692 1.387 24.608 1.00 82.69 229 ALA A N 1
ATOM 1789 C CA . ALA A 1 229 ? -2.684 2.790 24.216 1.00 82.69 229 ALA A CA 1
ATOM 1790 C C . ALA A 1 229 ? -2.636 2.904 22.685 1.00 82.69 229 ALA A C 1
ATOM 1792 O O . ALA A 1 229 ? -2.121 2.009 22.006 1.00 82.69 229 ALA A O 1
ATOM 1793 N N . ILE A 1 230 ? -3.147 4.014 22.151 1.00 77.38 230 ILE A N 1
ATOM 1794 C CA . ILE A 1 230 ? -3.057 4.339 20.723 1.00 77.38 230 ILE A CA 1
ATOM 1795 C C . ILE A 1 230 ? -1.658 4.890 20.445 1.00 77.38 230 ILE A C 1
ATOM 1797 O O . ILE A 1 230 ? -1.223 5.841 21.091 1.00 77.38 230 ILE A O 1
ATOM 1801 N N . ARG A 1 231 ? -0.948 4.283 19.493 1.00 74.88 231 ARG A N 1
ATOM 1802 C CA . ARG A 1 231 ? 0.415 4.662 19.099 1.00 74.88 231 ARG A CA 1
ATOM 1803 C C . ARG A 1 231 ? 0.514 4.804 17.585 1.00 74.88 231 ARG A C 1
ATOM 1805 O O . ARG A 1 231 ? -0.314 4.245 16.867 1.00 74.88 231 ARG A O 1
ATOM 1812 N N . ALA A 1 232 ? 1.530 5.526 17.116 1.00 69.69 232 ALA A N 1
ATOM 1813 C CA . ALA A 1 232 ? 1.750 5.796 15.695 1.00 69.69 232 ALA A CA 1
ATOM 1814 C C . ALA A 1 232 ? 1.803 4.519 14.852 1.00 69.69 232 ALA A C 1
ATOM 1816 O O . ALA A 1 232 ? 1.240 4.459 13.763 1.00 69.69 232 ALA A O 1
ATOM 1817 N N . GLU A 1 233 ? 2.428 3.475 15.388 1.00 72.62 233 GLU A N 1
ATOM 1818 C CA . GLU A 1 233 ? 2.653 2.214 14.694 1.00 72.62 233 GLU A CA 1
ATOM 1819 C C . GLU A 1 233 ? 1.346 1.451 14.445 1.00 72.62 233 GLU A C 1
ATOM 1821 O O . GLU A 1 233 ? 1.226 0.719 13.465 1.00 72.62 233 GLU A O 1
ATOM 1826 N N . LEU A 1 234 ? 0.339 1.651 15.304 1.00 79.81 234 LEU A N 1
ATOM 1827 C CA . LEU A 1 234 ? -0.959 0.993 15.157 1.00 79.81 234 LEU A CA 1
ATOM 1828 C C . LEU A 1 234 ? -1.724 1.507 13.939 1.00 79.81 234 LEU A C 1
ATOM 1830 O O . LEU A 1 234 ? -2.566 0.786 13.419 1.00 79.81 234 LEU A O 1
ATOM 1834 N N . TYR A 1 235 ? -1.425 2.710 13.446 1.00 77.31 235 TYR A N 1
ATOM 1835 C CA . TYR A 1 235 ? -2.054 3.225 12.234 1.00 77.31 235 TYR A CA 1
ATOM 1836 C C . TYR A 1 235 ? -1.655 2.432 10.983 1.00 77.31 235 TYR A C 1
ATOM 1838 O O . TYR A 1 235 ? -2.497 2.247 10.105 1.00 77.31 235 TYR A O 1
ATOM 1846 N N . TYR A 1 236 ? -0.445 1.859 10.941 1.00 76.19 236 TYR A N 1
ATOM 1847 C CA . TYR A 1 236 ? -0.071 0.908 9.889 1.00 76.19 236 TYR A CA 1
ATOM 1848 C C . TYR A 1 236 ? -0.887 -0.382 9.997 1.00 76.19 236 TYR A C 1
ATOM 1850 O O . TYR A 1 236 ? -1.443 -0.845 9.001 1.00 76.19 236 TYR A O 1
ATOM 1858 N N . ASP A 1 237 ? -1.007 -0.930 11.212 1.00 85.75 237 ASP A N 1
ATOM 1859 C CA . ASP A 1 237 ? -1.770 -2.156 11.463 1.00 85.75 237 ASP A CA 1
ATOM 1860 C C . ASP A 1 237 ? -3.260 -1.967 11.106 1.00 85.75 237 ASP A C 1
ATOM 1862 O O . ASP A 1 237 ? -3.848 -2.816 10.434 1.00 85.75 237 ASP A O 1
ATOM 1866 N N . LEU A 1 238 ? -3.860 -0.829 11.476 1.00 86.31 238 LEU A N 1
ATOM 1867 C CA . LEU A 1 238 ? -5.235 -0.465 11.114 1.00 86.31 238 LEU A CA 1
ATOM 1868 C C . LEU A 1 238 ? -5.407 -0.355 9.598 1.00 86.31 238 LEU A C 1
ATOM 1870 O O . LEU A 1 238 ? -6.372 -0.877 9.040 1.00 86.31 238 LEU A O 1
ATOM 1874 N N . GLN A 1 239 ? -4.463 0.299 8.922 1.00 82.69 239 GLN A N 1
ATOM 1875 C CA . GLN A 1 239 ? -4.551 0.525 7.489 1.00 82.69 239 GLN A CA 1
ATOM 1876 C C . GLN A 1 239 ? -4.389 -0.763 6.674 1.00 82.69 239 GLN A C 1
ATOM 1878 O O . GLN A 1 239 ? -5.137 -0.968 5.716 1.00 82.69 239 GLN A O 1
ATOM 1883 N N . ALA A 1 240 ? -3.454 -1.640 7.053 1.00 85.88 240 ALA A N 1
ATOM 1884 C CA . ALA A 1 240 ? -3.300 -2.951 6.422 1.00 85.88 240 ALA A CA 1
ATOM 1885 C C . ALA A 1 240 ? -4.472 -3.887 6.736 1.00 85.88 240 ALA A C 1
ATOM 1887 O O . ALA A 1 240 ? -4.842 -4.711 5.897 1.00 85.88 240 ALA A O 1
ATOM 1888 N N . LEU A 1 241 ? -5.092 -3.749 7.913 1.00 90.31 241 LEU A N 1
ATOM 1889 C CA . LEU A 1 241 ? -6.293 -4.507 8.241 1.00 90.31 241 LEU A CA 1
ATOM 1890 C C . LEU A 1 241 ? -7.460 -4.039 7.371 1.00 90.31 241 LEU A C 1
ATOM 1892 O O . LEU A 1 241 ? -8.187 -4.869 6.831 1.00 90.31 241 LEU A O 1
ATOM 1896 N N . ALA A 1 242 ? -7.588 -2.728 7.156 1.00 86.69 242 ALA A N 1
ATOM 1897 C CA . ALA A 1 242 ? -8.599 -2.174 6.266 1.00 86.69 242 ALA A CA 1
ATOM 1898 C C . ALA A 1 242 ? -8.433 -2.649 4.809 1.00 86.69 242 ALA A C 1
ATOM 1900 O O . ALA A 1 242 ? -9.420 -2.943 4.135 1.00 86.69 242 ALA A O 1
ATOM 1901 N N . ASP A 1 243 ? -7.195 -2.827 4.339 1.00 84.25 243 ASP A N 1
ATOM 1902 C CA . ASP A 1 243 ? -6.917 -3.381 3.004 1.00 84.25 243 ASP A CA 1
ATOM 1903 C C . ASP A 1 243 ? -7.348 -4.845 2.840 1.00 84.25 243 ASP A C 1
ATOM 1905 O O . ASP A 1 243 ? -7.490 -5.319 1.713 1.00 84.25 243 ASP A O 1
ATOM 1909 N N . CYS A 1 244 ? -7.590 -5.569 3.938 1.00 88.50 244 CYS A N 1
ATOM 1910 C CA . CYS A 1 244 ? -8.154 -6.919 3.888 1.00 88.50 244 CYS A CA 1
ATOM 1911 C C . CYS A 1 244 ? -9.672 -6.919 3.591 1.00 88.50 244 CYS A C 1
ATOM 1913 O O . CYS A 1 244 ? -10.258 -7.985 3.388 1.00 88.50 244 CYS A O 1
ATOM 1915 N N . GLY A 1 245 ? -10.318 -5.746 3.546 1.00 88.69 245 GLY A N 1
ATOM 1916 C CA . GLY A 1 245 ? -11.701 -5.569 3.098 1.00 88.69 245 GLY A CA 1
ATOM 1917 C C . GLY A 1 245 ? -12.723 -6.361 3.918 1.00 88.69 245 GLY A C 1
ATOM 1918 O O . GLY A 1 245 ? -12.676 -6.388 5.146 1.00 88.69 245 GLY A O 1
ATOM 1919 N N . GLU A 1 246 ? -13.651 -7.037 3.237 1.00 91.19 246 GLU A N 1
ATOM 1920 C CA . GLU A 1 246 ? -14.756 -7.789 3.860 1.00 91.19 246 GLU A CA 1
ATOM 1921 C C . GLU A 1 246 ? -14.305 -8.887 4.841 1.00 91.19 246 GLU A C 1
ATOM 1923 O O . GLU A 1 246 ? -15.035 -9.216 5.781 1.00 91.19 246 GLU A O 1
ATOM 1928 N N . ILE A 1 247 ? -13.095 -9.438 4.671 1.00 93.56 247 ILE A N 1
ATOM 1929 C CA . ILE A 1 247 ? -12.513 -10.384 5.637 1.00 93.56 247 ILE A CA 1
ATOM 1930 C C . ILE A 1 247 ? -12.340 -9.692 6.997 1.00 93.56 247 ILE A C 1
ATOM 1932 O O . ILE A 1 247 ? -12.771 -10.218 8.026 1.00 93.56 247 ILE A O 1
ATOM 1936 N N . ALA A 1 248 ? -11.770 -8.484 7.000 1.00 94.38 248 ALA A N 1
ATOM 1937 C CA . ALA A 1 248 ? -11.563 -7.704 8.213 1.00 94.38 248 ALA A CA 1
ATOM 1938 C C . ALA A 1 248 ? -12.880 -7.236 8.838 1.00 94.38 248 ALA A C 1
ATOM 1940 O O . ALA A 1 248 ? -13.004 -7.281 10.059 1.00 94.38 248 ALA A O 1
ATOM 1941 N N . VAL A 1 249 ? -13.885 -6.860 8.034 1.00 95.12 249 VAL A N 1
ATOM 1942 C CA . VAL A 1 249 ? -15.205 -6.429 8.542 1.00 95.12 249 VAL A CA 1
ATOM 1943 C C . VAL A 1 249 ? -15.813 -7.485 9.464 1.00 95.12 249 VAL A C 1
ATOM 1945 O O . VAL A 1 249 ? -16.212 -7.177 10.590 1.00 95.12 249 VAL A O 1
ATOM 1948 N N . LYS A 1 250 ? -15.841 -8.750 9.026 1.00 95.19 250 LYS A N 1
ATOM 1949 C CA . LYS A 1 250 ? -16.400 -9.857 9.821 1.00 95.19 250 LYS A CA 1
ATOM 1950 C C . LYS A 1 250 ? -15.650 -10.047 11.140 1.00 95.19 250 LYS A C 1
ATOM 1952 O O . LYS A 1 250 ? -16.282 -10.179 12.189 1.00 95.19 250 LYS A O 1
ATOM 1957 N N . LEU A 1 251 ? -14.318 -10.033 11.089 1.00 96.81 251 LEU A N 1
ATOM 1958 C CA . LEU A 1 251 ? -13.455 -10.214 12.257 1.00 96.81 251 LEU A CA 1
ATOM 1959 C C . LEU A 1 251 ? -13.589 -9.059 13.263 1.00 96.81 251 LEU A C 1
ATOM 1961 O O . LEU A 1 251 ? -13.716 -9.297 14.463 1.00 96.81 251 LEU A O 1
ATOM 1965 N N . LEU A 1 252 ? -13.628 -7.816 12.779 1.00 96.56 252 LEU A N 1
ATOM 1966 C CA . LEU A 1 252 ? -13.775 -6.610 13.596 1.00 96.56 252 LEU A CA 1
ATOM 1967 C C . LEU A 1 252 ? -15.143 -6.551 14.284 1.00 96.56 252 LEU A C 1
ATOM 1969 O O . LEU A 1 252 ? -15.216 -6.297 15.483 1.00 96.56 252 LEU A O 1
ATOM 1973 N N . ILE A 1 253 ? -16.232 -6.868 13.575 1.00 95.94 253 ILE A N 1
ATOM 1974 C CA . ILE A 1 253 ? -17.571 -6.943 14.182 1.00 95.94 253 ILE A CA 1
ATOM 1975 C C . ILE A 1 253 ? -17.632 -8.049 15.247 1.00 95.94 253 ILE A C 1
ATOM 1977 O O . ILE A 1 253 ? -18.254 -7.861 16.296 1.00 95.94 253 ILE A O 1
ATOM 1981 N N . GLY A 1 254 ? -16.991 -9.197 15.003 1.00 95.69 254 GLY A N 1
ATOM 1982 C CA . GLY A 1 254 ? -16.848 -10.260 16.002 1.00 95.69 254 GLY A CA 1
ATOM 1983 C C . GLY A 1 254 ? -16.110 -9.774 17.250 1.00 95.69 254 GLY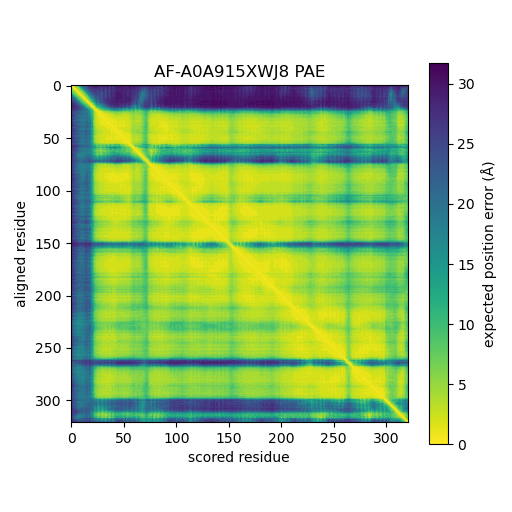 A C 1
ATOM 1984 O O . GLY A 1 254 ? -16.620 -9.898 18.362 1.00 95.69 254 GLY A O 1
ATOM 1985 N N . TRP A 1 255 ? -14.964 -9.122 17.057 1.00 95.56 255 TRP A N 1
ATOM 1986 C CA . TRP A 1 255 ? -14.168 -8.561 18.144 1.00 95.56 255 TRP A CA 1
ATOM 1987 C C . TRP A 1 255 ? -14.915 -7.483 18.941 1.00 95.56 255 TRP A C 1
ATOM 1989 O O . TRP A 1 255 ? -14.864 -7.483 20.169 1.00 95.56 255 TRP A O 1
ATOM 1999 N N . TRP A 1 256 ? -15.684 -6.611 18.285 1.00 93.69 256 TRP A N 1
ATOM 2000 C CA . TRP A 1 256 ? -16.527 -5.639 18.984 1.00 93.69 256 TRP A CA 1
ATOM 2001 C C . TRP A 1 256 ? -17.545 -6.307 19.912 1.00 93.69 256 TRP A C 1
ATOM 2003 O O . TRP A 1 256 ? -17.763 -5.844 21.035 1.00 93.69 256 TRP A O 1
ATOM 2013 N N . LYS A 1 257 ? -18.175 -7.403 19.464 1.00 92.94 257 LYS A N 1
ATOM 2014 C CA . LYS A 1 257 ? -19.125 -8.163 20.289 1.00 92.94 257 LYS A CA 1
ATOM 2015 C C . LYS A 1 257 ? -18.438 -8.737 21.524 1.00 92.94 257 LYS A C 1
ATOM 2017 O O . LYS A 1 257 ? -18.998 -8.611 22.606 1.00 92.94 257 LYS A O 1
ATOM 2022 N N . GLU A 1 258 ? -17.231 -9.289 21.381 1.00 92.50 258 GLU A N 1
ATOM 2023 C CA . GLU A 1 258 ? -16.412 -9.754 22.513 1.00 92.50 258 GLU A CA 1
ATOM 2024 C C . GLU A 1 258 ? -16.116 -8.607 23.495 1.00 92.50 258 GLU A C 1
ATOM 2026 O O . GLU A 1 258 ? -16.366 -8.734 24.690 1.00 92.50 258 GLU A O 1
ATOM 2031 N N . LEU A 1 259 ? -15.672 -7.447 22.992 1.00 89.62 259 LEU A N 1
ATOM 2032 C CA . LEU A 1 259 ? -15.387 -6.254 23.804 1.00 89.62 259 LEU A CA 1
ATOM 2033 C C . LEU A 1 259 ? -16.633 -5.660 24.481 1.00 89.62 259 LEU A C 1
ATOM 2035 O O . LEU A 1 259 ? -16.505 -4.840 25.391 1.00 89.62 259 LEU A O 1
ATOM 2039 N N . SER A 1 260 ? -17.831 -6.003 24.010 1.00 86.56 260 SER A N 1
ATOM 2040 C CA . SER A 1 260 ? -19.108 -5.514 24.541 1.00 86.56 260 SER A CA 1
ATOM 2041 C C . SER A 1 260 ? -19.713 -6.443 25.595 1.00 86.56 260 SER A C 1
ATOM 2043 O O . SER A 1 260 ? -20.707 -6.075 26.220 1.00 86.56 260 SER A O 1
ATOM 2045 N N . GLN A 1 261 ? -19.137 -7.629 25.807 1.00 85.56 261 GLN A N 1
ATOM 2046 C CA . GLN A 1 261 ? -19.593 -8.533 26.855 1.00 85.56 261 GLN A CA 1
ATOM 2047 C C . GLN A 1 261 ? -19.279 -7.958 28.246 1.00 85.56 261 GLN A C 1
ATOM 2049 O O . GLN A 1 261 ? -18.246 -7.304 28.425 1.00 85.56 261 GLN A O 1
ATOM 2054 N N . PRO A 1 262 ? -20.150 -8.191 29.246 1.00 73.06 262 PRO A N 1
ATOM 2055 C CA . PRO A 1 262 ? -19.872 -7.793 30.615 1.00 73.06 262 PRO A CA 1
ATOM 2056 C C . PRO A 1 262 ? -18.638 -8.544 31.114 1.00 73.06 262 PRO A C 1
ATOM 2058 O O . PRO A 1 262 ? -18.638 -9.766 31.254 1.00 73.06 262 PRO A O 1
ATOM 2061 N N . VAL A 1 263 ? -17.571 -7.798 31.362 1.00 64.31 263 VAL A N 1
ATOM 2062 C CA . VAL A 1 263 ? -16.322 -8.322 31.909 1.00 64.31 263 VAL A CA 1
ATOM 2063 C C . VAL A 1 263 ? -16.411 -8.391 33.428 1.00 64.31 263 VAL A C 1
ATOM 2065 O O . VAL A 1 263 ? -16.890 -7.463 34.077 1.00 64.31 263 VAL A O 1
ATOM 2068 N N . GLY A 1 264 ? -15.948 -9.503 34.004 1.00 59.72 264 GLY A N 1
ATOM 2069 C CA . GLY A 1 264 ? -15.827 -9.650 35.455 1.00 59.72 264 GLY A CA 1
ATOM 2070 C C . GLY A 1 264 ? -14.845 -8.636 36.062 1.00 59.72 264 GLY A C 1
ATOM 2071 O O . GLY A 1 264 ? -14.036 -8.037 35.361 1.00 59.72 264 GLY A O 1
ATOM 2072 N N . PHE A 1 265 ? -14.881 -8.488 37.390 1.00 52.59 265 PHE A N 1
ATOM 2073 C CA . PHE A 1 265 ? -14.198 -7.468 38.214 1.00 52.59 265 PHE A CA 1
ATOM 2074 C C . PHE A 1 265 ? -12.666 -7.274 38.038 1.00 52.59 265 PHE A C 1
ATOM 2076 O O . PHE A 1 265 ? -12.081 -6.469 38.755 1.00 52.59 265 PHE A O 1
ATOM 2083 N N . LYS A 1 266 ? -11.984 -7.980 37.124 1.00 55.81 266 LYS A N 1
ATOM 2084 C CA . LYS A 1 266 ? -10.519 -7.931 36.927 1.00 55.81 266 LYS A CA 1
ATOM 2085 C C . LYS A 1 266 ? -10.056 -7.368 35.578 1.00 55.81 266 LYS A C 1
ATOM 2087 O O . LYS A 1 266 ? -8.863 -7.433 35.291 1.00 55.81 266 LYS A O 1
ATOM 2092 N N . THR A 1 267 ? -10.945 -6.853 34.731 1.00 64.56 267 THR A N 1
ATOM 2093 C CA . THR A 1 267 ? -10.535 -6.377 33.401 1.00 64.56 267 THR A CA 1
ATOM 2094 C C . THR A 1 267 ? -10.250 -4.878 33.378 1.00 64.56 267 THR A C 1
ATOM 2096 O O . THR A 1 267 ? -11.033 -4.079 33.882 1.00 64.56 267 THR A O 1
ATOM 2099 N N . ASP A 1 268 ? -9.121 -4.506 32.770 1.00 79.12 268 ASP A N 1
ATOM 2100 C CA . ASP A 1 268 ? -8.704 -3.119 32.556 1.00 79.12 268 ASP A CA 1
ATOM 2101 C C . ASP A 1 268 ? -9.684 -2.396 31.614 1.00 79.12 268 ASP A C 1
ATOM 2103 O O . ASP A 1 268 ? -9.659 -2.570 30.390 1.00 79.12 268 ASP A O 1
ATOM 2107 N N . ALA A 1 269 ? -10.577 -1.601 32.207 1.00 81.19 269 ALA A N 1
ATOM 2108 C CA . ALA A 1 269 ? -11.600 -0.846 31.493 1.00 81.19 269 ALA A CA 1
ATOM 2109 C C . ALA A 1 269 ? -11.004 0.168 30.498 1.00 81.19 269 ALA A C 1
ATOM 2111 O O . ALA A 1 269 ? -11.590 0.389 29.438 1.00 81.19 269 ALA A O 1
ATOM 2112 N N . ALA A 1 270 ? -9.832 0.742 30.795 1.00 82.38 270 ALA A N 1
ATOM 2113 C CA . ALA A 1 270 ? -9.178 1.701 29.909 1.00 82.38 270 ALA A CA 1
ATOM 2114 C C . ALA A 1 270 ? -8.640 1.006 28.650 1.00 82.38 270 ALA A C 1
ATOM 2116 O O . ALA A 1 270 ? -8.871 1.472 27.533 1.00 82.38 270 ALA A O 1
ATOM 2117 N N . ALA A 1 271 ? -8.004 -0.159 28.810 1.00 85.06 271 ALA A N 1
ATOM 2118 C CA . ALA A 1 271 ? -7.536 -0.953 27.676 1.00 85.06 271 ALA A CA 1
ATOM 2119 C C . ALA A 1 271 ? -8.690 -1.443 26.782 1.00 85.06 271 ALA A C 1
ATOM 2121 O O . ALA A 1 271 ? -8.549 -1.485 25.558 1.00 85.06 271 ALA A O 1
ATOM 2122 N N . ILE A 1 272 ? -9.847 -1.790 27.362 1.00 86.88 272 ILE A N 1
ATOM 2123 C CA . ILE A 1 272 ? -11.046 -2.139 26.581 1.00 86.88 272 ILE A CA 1
ATOM 2124 C C . ILE A 1 272 ? -11.504 -0.959 25.728 1.00 86.88 272 ILE A C 1
ATOM 2126 O O . ILE A 1 272 ? -11.815 -1.152 24.552 1.00 86.88 272 ILE A O 1
ATOM 2130 N N . GLU A 1 273 ? -11.535 0.249 26.288 1.00 84.38 273 GLU A N 1
ATOM 2131 C CA . GLU A 1 273 ? -11.988 1.418 25.538 1.00 84.38 273 GLU A CA 1
ATOM 2132 C C . GLU A 1 273 ? -11.020 1.775 24.403 1.00 84.38 273 GLU A C 1
ATOM 2134 O O . GLU A 1 273 ? -11.460 2.004 23.278 1.00 84.38 273 GLU A O 1
ATOM 2139 N N . VAL A 1 274 ? -9.704 1.685 24.633 1.00 85.19 274 VAL A N 1
ATOM 2140 C CA . VAL A 1 274 ? -8.697 1.822 23.564 1.00 85.19 274 VAL A CA 1
ATOM 2141 C C . VAL A 1 274 ? -8.960 0.836 22.423 1.00 85.19 274 VAL A C 1
ATOM 2143 O O . VAL A 1 274 ? -8.963 1.212 21.253 1.00 85.19 274 VAL A O 1
ATOM 2146 N N . ARG A 1 275 ? -9.232 -0.431 22.743 1.00 89.75 275 ARG A N 1
ATOM 2147 C CA . ARG A 1 275 ? -9.501 -1.475 21.742 1.00 89.75 275 ARG A CA 1
ATOM 2148 C C . ARG A 1 275 ? -10.804 -1.242 20.983 1.00 89.75 275 ARG A C 1
ATOM 2150 O O . ARG A 1 275 ? -10.859 -1.496 19.782 1.00 89.75 275 ARG A O 1
ATOM 2157 N N . ARG A 1 276 ? -11.837 -0.720 21.650 1.00 88.12 276 ARG A N 1
ATOM 2158 C CA . ARG A 1 276 ? -13.092 -0.308 21.003 1.00 88.12 276 ARG A CA 1
ATOM 2159 C C . ARG A 1 276 ? -12.857 0.828 20.012 1.00 88.12 276 ARG A C 1
ATOM 2161 O O . ARG A 1 276 ? -13.338 0.739 18.885 1.00 88.12 276 ARG A O 1
ATOM 2168 N N . VAL A 1 277 ? -12.080 1.842 20.396 1.00 85.06 277 VAL A N 1
ATOM 2169 C CA . VAL A 1 277 ? -11.692 2.940 19.496 1.00 85.06 277 VAL A CA 1
ATOM 2170 C C . VAL A 1 277 ? -10.969 2.387 18.265 1.00 85.06 277 VAL A C 1
ATOM 2172 O O . VAL A 1 277 ? -11.404 2.650 17.147 1.00 85.06 277 VAL A O 1
ATOM 2175 N N . LEU A 1 278 ? -9.941 1.554 18.455 1.00 87.12 278 LEU A N 1
ATOM 2176 C CA . LEU A 1 278 ? -9.191 0.936 17.353 1.00 87.12 278 LEU A CA 1
ATOM 2177 C C . LEU A 1 278 ? -10.095 0.106 16.429 1.00 87.12 278 LEU A C 1
ATOM 2179 O O . LEU A 1 278 ? -9.971 0.180 15.209 1.00 87.12 278 LEU A O 1
ATOM 2183 N N . CYS A 1 279 ? -11.036 -0.656 16.993 1.00 90.81 279 CYS A N 1
ATOM 2184 C CA . CYS A 1 279 ? -11.992 -1.441 16.218 1.00 90.81 279 CYS A CA 1
ATOM 2185 C C . CYS A 1 279 ? -12.871 -0.558 15.317 1.00 90.81 279 CYS A C 1
ATOM 2187 O O . CYS A 1 279 ? -13.060 -0.877 14.143 1.00 90.81 279 CYS A O 1
ATOM 2189 N N . LEU A 1 280 ? -13.401 0.550 15.845 1.00 87.50 280 LEU A N 1
ATOM 2190 C CA . LEU A 1 280 ? -14.231 1.474 15.066 1.00 87.50 280 LEU A CA 1
ATOM 2191 C C . LEU A 1 280 ? -13.418 2.234 14.018 1.00 87.50 280 LEU A C 1
ATOM 2193 O O . LEU A 1 280 ? -13.898 2.410 12.904 1.00 87.50 280 LEU A O 1
ATOM 2197 N N . GLN A 1 281 ? -12.183 2.628 14.333 1.00 84.88 281 GLN A N 1
ATOM 2198 C CA . GLN A 1 281 ? -11.279 3.256 13.367 1.00 84.88 281 GLN A CA 1
ATOM 2199 C C . GLN A 1 281 ? -10.937 2.317 12.205 1.00 84.88 281 GLN A C 1
ATOM 2201 O O . GLN A 1 281 ? -10.978 2.737 11.051 1.00 84.88 281 GLN A O 1
ATOM 2206 N N . ALA A 1 282 ? -10.647 1.043 12.490 1.00 88.25 282 ALA A N 1
ATOM 2207 C CA . ALA A 1 282 ? -10.400 0.044 11.453 1.00 88.25 282 ALA A CA 1
ATOM 2208 C C . ALA A 1 282 ? -11.622 -0.129 10.540 1.00 88.25 282 ALA A C 1
ATOM 2210 O O . ALA A 1 282 ? -11.479 -0.126 9.322 1.00 88.25 282 ALA A O 1
ATOM 2211 N N . LEU A 1 283 ? -12.825 -0.238 11.118 1.00 88.69 283 LEU A N 1
ATOM 2212 C CA . LEU A 1 283 ? -14.072 -0.349 10.354 1.00 88.69 283 LEU A CA 1
ATOM 2213 C C . LEU A 1 283 ? -14.345 0.903 9.513 1.00 88.69 283 LEU A C 1
ATOM 2215 O O . LEU A 1 283 ? -14.727 0.779 8.354 1.00 88.69 283 LEU A O 1
ATOM 2219 N N . ALA A 1 284 ? -14.098 2.094 10.060 1.00 83.38 284 ALA A N 1
ATOM 2220 C CA . ALA A 1 284 ? -14.276 3.358 9.350 1.00 83.38 284 ALA A CA 1
ATOM 2221 C C . ALA A 1 284 ? -13.322 3.512 8.154 1.00 83.38 284 ALA A C 1
ATOM 2223 O O . ALA A 1 284 ? -13.612 4.275 7.238 1.00 83.38 284 ALA A O 1
ATOM 2224 N N . ALA A 1 285 ? -12.194 2.799 8.143 1.00 81.56 285 ALA A N 1
ATOM 2225 C CA . ALA A 1 285 ? -11.236 2.793 7.040 1.00 81.56 285 ALA A CA 1
ATOM 2226 C C . ALA A 1 285 ? -11.578 1.795 5.919 1.00 81.56 285 ALA A C 1
ATOM 2228 O O . ALA A 1 285 ? -10.898 1.767 4.890 1.00 81.56 285 ALA A O 1
ATOM 2229 N N . ILE A 1 286 ? -12.617 0.972 6.093 1.00 84.88 286 ILE A N 1
ATOM 2230 C CA . ILE A 1 286 ? -13.038 -0.017 5.099 1.00 84.88 286 ILE A CA 1
ATOM 2231 C C . ILE A 1 286 ? -14.199 0.544 4.279 1.00 84.88 286 ILE A C 1
ATOM 2233 O O . ILE A 1 286 ? -15.247 0.905 4.813 1.00 84.88 286 ILE A O 1
ATOM 2237 N N . ASP A 1 287 ? -14.035 0.545 2.958 1.00 83.44 287 ASP A N 1
ATOM 2238 C CA . ASP A 1 287 ? -15.101 0.852 2.002 1.00 83.44 287 ASP A CA 1
ATOM 2239 C C . ASP A 1 287 ? -16.108 -0.311 1.919 1.00 83.44 287 ASP A C 1
ATOM 2241 O O . ASP A 1 287 ? -16.054 -1.149 1.019 1.00 83.44 287 ASP A O 1
ATOM 2245 N N . SER A 1 288 ? -16.968 -0.418 2.936 1.00 87.25 288 SER A N 1
ATOM 2246 C CA . SER A 1 288 ? -18.001 -1.448 3.062 1.00 87.25 288 SER A CA 1
ATOM 2247 C C . SER A 1 288 ? -19.279 -0.849 3.654 1.00 87.25 288 SER A C 1
ATOM 2249 O O . SER A 1 288 ? -19.224 -0.292 4.756 1.00 87.25 288 SER A O 1
ATOM 2251 N N . PRO A 1 289 ? -20.449 -1.018 3.005 1.00 89.00 289 PRO A N 1
ATOM 2252 C CA . PRO A 1 289 ? -21.727 -0.565 3.559 1.00 89.00 289 PRO A CA 1
ATOM 2253 C C . PRO A 1 289 ? -22.011 -1.153 4.947 1.00 89.00 289 PRO A C 1
ATOM 2255 O O . PRO A 1 289 ? -22.545 -0.477 5.824 1.00 89.00 289 PRO A O 1
ATOM 2258 N N . THR A 1 290 ? -21.604 -2.407 5.173 1.00 92.06 290 THR A N 1
ATOM 2259 C CA . THR A 1 290 ? -21.748 -3.081 6.470 1.00 92.06 290 THR A CA 1
ATOM 2260 C C . THR A 1 290 ? -20.891 -2.408 7.539 1.00 92.06 290 THR A C 1
ATOM 2262 O O . THR A 1 290 ? -21.361 -2.196 8.657 1.00 92.06 290 THR A O 1
ATOM 2265 N N . ALA A 1 291 ? -19.642 -2.066 7.209 1.00 89.56 291 ALA A N 1
ATOM 2266 C CA . ALA A 1 291 ? -18.745 -1.382 8.134 1.00 89.56 291 ALA A CA 1
ATOM 2267 C C . ALA A 1 291 ? -19.247 0.032 8.457 1.00 89.56 291 ALA A C 1
ATOM 2269 O O . ALA A 1 291 ? -19.293 0.400 9.628 1.00 89.56 291 ALA A O 1
ATOM 2270 N N . GLN A 1 292 ? -19.701 0.779 7.447 1.00 85.44 292 GLN A N 1
ATOM 2271 C CA . GLN A 1 292 ? -20.256 2.127 7.606 1.00 85.44 292 GLN A CA 1
ATOM 2272 C C . GLN A 1 292 ? -21.475 2.133 8.532 1.00 85.44 292 GLN A C 1
ATOM 2274 O O . GLN A 1 292 ? -21.449 2.797 9.567 1.00 85.44 292 GLN A O 1
ATOM 2279 N N . ALA A 1 293 ? -22.485 1.307 8.241 1.00 88.25 293 ALA A N 1
ATOM 2280 C CA . ALA A 1 293 ? -23.682 1.201 9.075 1.00 88.25 293 ALA A CA 1
ATOM 2281 C C . ALA A 1 293 ? -23.350 0.774 10.518 1.00 88.25 293 ALA A C 1
ATOM 2283 O O . ALA A 1 293 ? -23.994 1.201 11.480 1.00 88.25 293 ALA A O 1
ATOM 2284 N N . PHE A 1 294 ? -22.330 -0.074 10.690 1.00 89.94 294 PHE A N 1
ATOM 2285 C CA . PHE A 1 294 ? -21.871 -0.478 12.013 1.00 89.94 294 PHE A CA 1
ATOM 2286 C C . PHE A 1 294 ? -21.214 0.675 12.775 1.00 89.94 294 PHE A C 1
ATOM 2288 O O . PHE A 1 294 ? -21.498 0.855 13.960 1.00 89.94 294 PHE A O 1
ATOM 2295 N N . VAL A 1 295 ? -20.341 1.442 12.120 1.00 87.19 295 VAL A N 1
ATOM 2296 C CA . VAL A 1 295 ? -19.678 2.604 12.721 1.00 87.19 295 VAL A CA 1
ATOM 2297 C C . VAL A 1 295 ? -20.712 3.655 13.106 1.00 87.19 295 VAL A C 1
ATOM 2299 O O . VAL A 1 295 ? -20.705 4.082 14.257 1.00 87.19 295 VAL A O 1
ATOM 2302 N N . GLU A 1 296 ? -21.644 4.004 12.218 1.00 82.62 296 GLU A N 1
ATOM 2303 C CA . GLU A 1 296 ? -22.724 4.966 12.492 1.00 82.62 296 GLU A CA 1
ATOM 2304 C C . GLU A 1 296 ? -23.501 4.577 13.757 1.00 82.62 296 GLU A C 1
ATOM 2306 O O . GLU A 1 296 ? -23.513 5.316 14.742 1.00 82.62 296 GLU A O 1
ATOM 2311 N N . LYS A 1 297 ? -24.010 3.341 13.807 1.00 85.88 297 LYS A N 1
ATOM 2312 C CA . LYS A 1 297 ? -24.769 2.825 14.954 1.00 85.88 297 LYS A CA 1
ATOM 2313 C C . LYS A 1 297 ? -24.003 2.859 16.284 1.00 85.88 297 LYS A C 1
ATOM 2315 O O . LYS A 1 297 ? -24.613 2.998 17.340 1.00 85.88 297 LYS A O 1
ATOM 2320 N N . ASN A 1 298 ? -22.688 2.632 16.265 1.00 83.62 298 ASN A N 1
ATOM 2321 C CA . ASN A 1 298 ? -21.885 2.471 17.487 1.00 83.62 298 ASN A CA 1
ATOM 2322 C C . ASN A 1 298 ? -21.083 3.729 17.869 1.00 83.62 298 ASN A C 1
ATOM 2324 O O . ASN A 1 298 ? -20.417 3.728 18.908 1.00 83.62 298 ASN A O 1
ATOM 2328 N N . THR A 1 299 ? -21.150 4.787 17.057 1.00 75.94 299 THR A N 1
ATOM 2329 C CA . THR A 1 299 ? -20.547 6.101 17.338 1.00 75.94 299 THR A CA 1
ATOM 2330 C C . THR A 1 299 ? -21.576 7.133 17.805 1.00 75.94 299 THR A C 1
ATOM 2332 O O . THR A 1 299 ? -21.196 8.081 18.493 1.00 75.94 299 THR A O 1
ATOM 2335 N N . GLU A 1 300 ? -22.871 6.929 17.531 1.00 62.34 300 GLU A N 1
ATOM 2336 C CA . GLU A 1 300 ? -23.964 7.754 18.063 1.00 62.34 300 GLU A CA 1
ATOM 2337 C C . GLU A 1 300 ? -23.867 7.925 19.593 1.00 62.34 300 GLU A C 1
ATOM 2339 O O . GLU A 1 300 ? -23.860 6.963 20.364 1.00 62.34 300 GLU A O 1
ATOM 2344 N N . GLY A 1 301 ? -23.759 9.179 20.045 1.00 52.44 301 GLY A N 1
ATOM 2345 C CA . GLY A 1 301 ? -23.698 9.535 21.467 1.00 52.44 301 GLY A CA 1
ATOM 2346 C C . GLY A 1 301 ? -22.346 9.312 22.156 1.00 52.44 301 GLY A C 1
ATOM 2347 O O . GLY A 1 301 ? -22.223 9.625 23.340 1.00 52.44 301 GLY A O 1
ATOM 2348 N N . ARG A 1 302 ? -21.314 8.823 21.453 1.00 57.09 302 ARG A N 1
ATOM 2349 C CA . ARG A 1 302 ? -19.951 8.723 21.994 1.00 57.09 302 ARG A CA 1
ATOM 2350 C C . ARG A 1 302 ? -19.074 9.822 21.396 1.00 57.09 302 ARG A C 1
ATOM 2352 O O . ARG A 1 302 ? -18.874 9.863 20.187 1.00 57.09 302 ARG A O 1
ATOM 2359 N N . GLN A 1 303 ? -18.485 10.679 22.236 1.00 49.03 303 GLN A N 1
ATOM 2360 C CA . GLN A 1 303 ? -17.360 11.533 21.825 1.00 49.03 303 GLN A CA 1
ATOM 2361 C C . GLN A 1 303 ? -16.112 10.660 21.632 1.00 49.03 303 GLN A C 1
ATOM 2363 O O . GLN A 1 303 ? -15.170 10.683 22.419 1.00 49.03 303 GLN A O 1
ATOM 2368 N N . LEU A 1 304 ? -16.117 9.828 20.594 1.00 50.25 304 LEU A N 1
ATOM 2369 C CA . LEU A 1 304 ? -14.929 9.116 20.158 1.00 50.25 304 LEU A CA 1
ATOM 2370 C C . LEU A 1 304 ? -14.124 10.119 19.341 1.00 50.25 304 LEU A C 1
ATOM 2372 O O . LEU A 1 304 ? -14.366 10.297 18.152 1.00 50.25 304 LEU A O 1
ATOM 2376 N N . PHE A 1 305 ? -13.188 10.790 20.014 1.00 44.78 305 PHE A N 1
ATOM 2377 C CA . PHE A 1 305 ? -12.320 11.875 19.528 1.00 44.78 305 PHE A CA 1
ATOM 2378 C C . PHE A 1 305 ? -11.560 11.607 18.209 1.00 44.78 305 PHE A C 1
ATOM 2380 O O . PHE A 1 305 ? -10.793 12.457 17.771 1.00 44.78 305 PHE A O 1
ATOM 2387 N N . ILE A 1 306 ? -11.737 10.448 17.571 1.00 51.34 306 ILE A N 1
ATOM 2388 C CA . ILE A 1 306 ? -10.923 9.995 16.442 1.00 51.34 306 ILE A CA 1
ATOM 2389 C C . ILE A 1 306 ? -11.738 9.377 15.296 1.00 51.34 306 ILE A C 1
ATOM 2391 O O . ILE A 1 306 ? -11.169 9.051 14.260 1.00 51.34 306 ILE A O 1
ATOM 2395 N N . VAL A 1 307 ? -13.064 9.260 15.425 1.00 47.31 307 VAL A N 1
ATOM 2396 C CA . VAL A 1 307 ? -13.942 8.945 14.286 1.00 47.31 307 VAL A CA 1
ATOM 2397 C C . VAL A 1 307 ? -14.657 10.235 13.911 1.00 47.31 307 VAL A C 1
ATOM 2399 O O . VAL A 1 307 ? -15.834 10.421 14.206 1.00 47.31 307 VAL A O 1
ATOM 2402 N N . GLN A 1 308 ? -13.926 11.188 13.325 1.00 47.69 308 GLN A N 1
ATOM 2403 C CA . GLN A 1 308 ? -14.613 12.276 12.635 1.00 47.69 308 GLN A CA 1
ATOM 2404 C C . GLN A 1 308 ? -15.483 11.637 11.557 1.00 47.69 308 GLN A C 1
ATOM 2406 O O . GLN A 1 308 ? -15.012 10.788 10.799 1.00 47.69 308 GLN A O 1
ATOM 2411 N N . SER A 1 309 ? -16.762 12.007 11.539 1.00 43.16 309 SER A N 1
ATOM 2412 C CA . SER A 1 309 ? -17.706 11.593 10.513 1.00 43.16 309 SER A CA 1
ATOM 2413 C C . SER A 1 309 ? -17.242 12.165 9.174 1.00 43.16 309 SER A C 1
ATOM 2415 O O . SER A 1 309 ? -17.683 13.239 8.762 1.00 43.16 309 SER A O 1
ATOM 2417 N N . LEU A 1 310 ? -16.336 11.469 8.491 1.00 50.22 310 LEU A N 1
ATOM 2418 C CA . LEU A 1 310 ? -16.159 11.641 7.060 1.00 50.22 310 LEU A CA 1
ATOM 2419 C C . LEU A 1 310 ? -17.431 11.075 6.455 1.00 50.22 310 LEU A C 1
ATOM 2421 O O . LEU A 1 310 ? -17.541 9.875 6.204 1.00 50.22 310 LEU A O 1
ATOM 2425 N N . GLN A 1 311 ? -18.452 11.925 6.350 1.00 52.16 311 GLN A N 1
ATOM 2426 C CA . GLN A 1 311 ? -19.711 11.544 5.741 1.00 52.16 311 GLN A CA 1
ATOM 2427 C C . GLN A 1 311 ? -19.365 11.015 4.345 1.00 52.16 311 GLN A C 1
ATOM 2429 O O . GLN A 1 311 ? -18.996 11.789 3.467 1.00 52.16 311 GLN A O 1
ATOM 2434 N N . ARG A 1 312 ? -19.487 9.689 4.168 1.00 58.62 312 ARG A N 1
ATOM 2435 C CA . ARG A 1 312 ? -19.345 8.925 2.912 1.00 58.62 312 ARG A CA 1
ATOM 2436 C C . ARG A 1 312 ? -17.947 8.460 2.482 1.00 58.62 312 ARG A C 1
ATOM 2438 O O . ARG A 1 312 ? -17.882 7.804 1.445 1.00 58.62 312 ARG A O 1
ATOM 2445 N N . CYS A 1 313 ? -16.863 8.718 3.221 1.00 63.66 313 CYS A N 1
ATOM 2446 C CA . CYS A 1 313 ? -15.518 8.314 2.773 1.00 63.66 313 CYS A CA 1
ATOM 2447 C C . CYS A 1 313 ? -14.733 7.503 3.805 1.00 63.66 313 CYS A C 1
ATOM 2449 O O . CYS A 1 313 ? -14.770 7.841 4.989 1.00 63.66 313 CYS A O 1
ATOM 2451 N N . PRO A 1 314 ? -13.997 6.457 3.372 1.00 60.00 314 PRO A N 1
ATOM 2452 C CA . PRO A 1 314 ? -13.169 5.684 4.280 1.00 60.00 314 PRO A CA 1
ATOM 2453 C C . PRO A 1 314 ? -12.099 6.551 4.942 1.00 60.00 314 PRO A C 1
ATOM 2455 O O . PRO A 1 314 ? -11.439 7.360 4.285 1.00 60.00 314 PRO A O 1
ATOM 2458 N N . MET A 1 315 ? -11.898 6.346 6.240 1.00 66.12 315 MET A N 1
ATOM 2459 C CA . MET A 1 315 ? -10.775 6.919 6.971 1.00 66.12 315 MET A CA 1
ATOM 2460 C C . MET A 1 315 ? -9.455 6.442 6.361 1.00 66.12 315 MET A C 1
ATOM 2462 O O . MET A 1 315 ? -9.267 5.254 6.103 1.00 66.12 315 MET A O 1
ATOM 2466 N N . MET A 1 316 ? -8.524 7.374 6.168 1.00 65.25 316 MET A N 1
ATOM 2467 C CA . MET A 1 316 ? -7.192 7.074 5.661 1.00 65.25 316 MET A CA 1
ATOM 2468 C C . MET A 1 316 ? -6.161 7.357 6.730 1.00 65.25 316 MET A C 1
ATOM 2470 O O . MET A 1 316 ? -6.057 8.475 7.233 1.00 65.25 316 MET A O 1
ATOM 2474 N N . PHE A 1 317 ? -5.358 6.348 7.036 1.00 64.50 317 PHE A N 1
ATOM 2475 C CA . PHE A 1 317 ? -4.201 6.529 7.885 1.00 64.50 317 PHE A CA 1
ATOM 2476 C C . PHE A 1 317 ? -3.049 6.951 6.989 1.00 64.50 317 PHE A C 1
ATOM 2478 O O . PHE A 1 317 ? -2.574 6.194 6.142 1.00 64.50 317 PHE A O 1
ATOM 2485 N N . THR A 1 318 ? -2.618 8.199 7.136 1.00 49.91 318 THR A N 1
ATOM 2486 C CA . THR A 1 318 ? -1.589 8.791 6.280 1.00 49.91 318 THR A CA 1
ATOM 2487 C C . THR A 1 318 ? -0.188 8.254 6.556 1.00 49.91 318 THR A C 1
ATOM 2489 O O . THR A 1 318 ? 0.774 8.777 6.004 1.00 49.91 318 THR A O 1
ATOM 2492 N N . SER A 1 319 ? -0.028 7.210 7.372 1.00 45.91 319 SER A N 1
ATOM 2493 C CA . SER A 1 319 ? 1.274 6.620 7.658 1.00 45.91 319 SER A CA 1
ATOM 2494 C C . SER A 1 319 ? 1.813 5.919 6.405 1.00 45.91 319 SER A C 1
ATOM 2496 O O . SER A 1 319 ? 1.557 4.749 6.121 1.00 45.91 319 SER A O 1
ATOM 2498 N N . SER A 1 320 ? 2.512 6.704 5.598 1.00 39.38 320 SER A N 1
ATOM 2499 C CA . SER A 1 320 ? 3.291 6.284 4.449 1.00 39.38 320 SER A CA 1
ATOM 2500 C C . SER A 1 320 ? 4.357 5.299 4.910 1.00 39.38 320 SER A C 1
ATOM 2502 O O . SER A 1 320 ? 5.146 5.635 5.788 1.00 39.38 320 SER A O 1
ATOM 2504 N N . TYR A 1 321 ? 4.340 4.106 4.316 1.00 43.72 321 TYR A N 1
ATOM 2505 C CA . TYR A 1 321 ? 5.403 3.105 4.383 1.00 43.72 321 TYR A CA 1
ATOM 2506 C C . TYR A 1 321 ? 6.767 3.711 4.165 1.00 43.72 321 TYR A C 1
ATOM 2508 O O . TYR A 1 321 ? 6.997 4.132 3.018 1.00 43.72 321 TYR A O 1
#

Nearest PDB structures (foldseek):
  8cws-assembly1_A  TM=2.090E-01  e=3.981E+00  synthetic construct

Sequence (321 aa):
MVLEWLLVAVGYIGSAQGAAPGNDSANEVLCELARVRQIGVRKDRAQLQVPLHALRKPDSNALFSLKVAMPAPTAPFYWHWQTAVLLALARLEDARSLPDLMALRSKPEWKDHPYLIPAIARIKAGVAVPRVRTAEDWQRKVAVFLQECIGEGDSETARSRHQAVCTRFLAEMASEAYAVGVREAFRVLSEMGTDWQSDSIANWIAELGQRTGQERAEWLLARLRTATAIRAELYYDLQALADCGEIAVKLLIGWWKELSQPVGFKTDAAAIEVRRVLCLQALAAIDSPTAQAFVEKNTEGRQLFIVQSLQRCPMMFTSSY

Secondary structure (DSSP, 8-state):
-----------------S----HHHHHHHHHHHHHHHHHHHTT-GGGTHHHHHHHHS--HHHHHH-----SSSPPPHHHHHHHHHHHHHHHHT-GGGHHHHHHHTT-GGGTT-TTHHHHHHHHHHHHH-S---SHHHHHHHHHHHHHH-----SSHHHHHHHHHHHHHHHHHHHHHHHHTT-TTHHHHHHHTT---SSSHHHHHHHHHHHS-HHHHHHHHHHHHHT-SS--HHHHHHHHHHHTTTHHHHHHHHHHHHHHTS---TTS-HHHHHHHHHHHHHHHHTS--HHHHHHHHHHHTT---TT----TTS--------

Radius of gyration: 20.83 Å; Cα contacts (8 Å, |Δi|>4): 372; chains: 1; bounding box: 49×51×64 Å

Foldseek 3Di:
DDDDPDDDDDDDPDDPPDDDPDPPVLLVLQQLLLVLLVCLLVLPLVVLVSLVVCLVDPPVVNQQPDDDPADPDDDGSVLLSNLSSLSSLLSNLDPVCLVVLVVLCPPPVCVLNLSSQLSNQSSQLCVVQVDQDEPVSLLSSLVSSVVRLDDPDPDPVSVVSNLLNNLLSLLLSLLVNVVNPHVCSVVSCVVVVRPSCVNPNSVVSNVLSNDDLLRNLVVLLVVLLPDLADDNVNLVSLLSNLSSAPSNLVVLVVVLVVLPDDDPPPDDPSSSVSSNLSSLLSLLQHPDPSSVVVSVVVCVPDPSVNPDCSPRHRRHSSPRD

pLDDT: mean 79.72, std 20.33, range [19.72, 98.5]

Solvent-accessible surface area (backbone atoms only — not comparable to full-atom values): 18238 Å² total; per-residue (Å²): 139,87,90,83,89,89,81,88,81,90,86,77,93,68,92,64,98,61,82,84,81,57,78,59,56,58,46,50,52,46,37,48,53,40,49,33,40,49,37,17,76,69,41,43,62,91,53,52,64,55,40,51,45,45,74,76,59,64,64,58,71,51,35,75,66,50,79,74,98,58,72,75,93,65,75,58,50,48,56,39,52,52,49,39,36,40,52,15,54,23,54,42,30,48,72,88,51,46,68,63,58,59,60,38,65,80,34,80,94,42,60,82,45,54,53,57,53,38,23,54,12,41,20,52,14,28,64,76,41,77,70,61,78,42,67,67,44,42,51,51,27,50,50,44,23,58,71,47,47,65,73,88,43,98,42,73,71,48,36,53,50,26,51,55,41,44,38,32,52,49,25,48,53,24,22,55,37,34,71,69,65,24,81,55,35,64,58,52,41,48,78,71,70,46,74,35,73,79,40,68,65,18,35,49,42,38,59,50,35,76,40,54,69,66,58,36,31,52,53,39,49,56,56,53,70,68,40,64,64,92,53,69,71,52,43,49,45,34,47,60,29,20,73,41,40,74,64,30,47,57,54,42,57,50,50,50,54,60,74,67,50,89,73,66,102,83,63,64,64,66,31,52,50,43,36,51,51,52,44,46,48,27,31,40,30,25,92,39,74,70,30,47,58,50,39,55,70,73,42,67,94,50,91,55,93,76,65,74,81,48,84,92,38,38,51,72,62,66,71,77,126

Mean predicted aligned error: 9.04 Å